Protein AF-A0A7J5E8A6-F1 (afdb_monomer_lite)

Structure (mmCIF, N/CA/C/O backbone):
data_AF-A0A7J5E8A6-F1
#
_entry.id   AF-A0A7J5E8A6-F1
#
loop_
_atom_site.group_PDB
_atom_site.id
_atom_site.type_symbol
_atom_site.label_atom_id
_atom_site.label_alt_id
_atom_site.label_comp_id
_atom_site.label_asym_id
_atom_site.label_entity_id
_atom_site.label_seq_id
_atom_site.pdbx_PDB_ins_code
_atom_site.Cartn_x
_atom_site.Cartn_y
_atom_site.Cartn_z
_atom_site.occupancy
_atom_site.B_iso_or_equiv
_atom_site.auth_seq_id
_atom_site.auth_comp_id
_atom_site.auth_asym_id
_atom_site.auth_atom_id
_atom_site.pdbx_PDB_model_num
ATOM 1 N N . MET A 1 1 ? 44.593 80.200 -13.436 1.00 56.91 1 MET A N 1
ATOM 2 C CA . MET A 1 1 ? 44.532 78.792 -12.971 1.00 56.91 1 MET A CA 1
ATOM 3 C C . MET A 1 1 ? 43.146 78.328 -12.482 1.00 56.91 1 MET A C 1
ATOM 5 O O . MET A 1 1 ? 43.076 77.307 -11.824 1.00 56.91 1 MET A O 1
ATOM 9 N N . LYS A 1 2 ? 42.028 79.008 -12.811 1.00 54.03 2 LYS A N 1
ATOM 10 C CA . LYS A 1 2 ? 40.663 78.547 -12.444 1.00 54.03 2 LYS A CA 1
ATOM 11 C C . LYS A 1 2 ? 39.746 78.207 -13.635 1.00 54.03 2 LYS A C 1
ATOM 13 O O . LYS A 1 2 ? 38.680 77.652 -13.421 1.00 54.03 2 LYS A O 1
ATOM 18 N N . LYS A 1 3 ? 40.158 78.475 -14.885 1.00 53.06 3 LYS A N 1
ATOM 19 C CA . LYS A 1 3 ? 39.406 78.086 -16.101 1.00 53.06 3 LYS A CA 1
ATOM 20 C C . LYS A 1 3 ? 39.910 76.801 -16.779 1.00 53.06 3 LYS A C 1
ATOM 22 O O . LYS A 1 3 ? 39.181 76.225 -17.571 1.00 53.06 3 LYS A O 1
ATOM 27 N N . LEU A 1 4 ? 41.107 76.317 -16.430 1.00 49.47 4 LEU A N 1
ATOM 28 C CA . LEU A 1 4 ? 41.658 75.062 -16.968 1.00 49.47 4 LEU A CA 1
ATOM 29 C C . LEU A 1 4 ? 41.192 73.820 -16.180 1.00 49.47 4 LEU A C 1
ATOM 31 O O . LEU A 1 4 ? 41.121 72.730 -16.732 1.00 49.47 4 LEU A O 1
ATOM 35 N N . SER A 1 5 ? 40.800 73.991 -14.912 1.00 52.91 5 SER A N 1
ATOM 36 C CA . SER A 1 5 ? 40.334 72.894 -14.048 1.00 52.91 5 SER A CA 1
ATOM 37 C C . SER A 1 5 ? 38.873 72.492 -14.285 1.00 52.91 5 SER A C 1
ATOM 39 O O . SER A 1 5 ? 38.489 71.387 -13.925 1.00 52.91 5 SER A O 1
ATOM 41 N N . VAL A 1 6 ? 38.059 73.348 -14.916 1.00 54.09 6 VAL A N 1
ATOM 42 C CA . VAL A 1 6 ? 36.647 73.038 -15.223 1.00 54.09 6 VAL A CA 1
ATOM 43 C C . VAL A 1 6 ? 36.521 72.229 -16.521 1.00 54.09 6 VAL A C 1
ATOM 45 O O . VAL A 1 6 ? 35.652 71.371 -16.630 1.00 54.09 6 VAL A O 1
ATOM 48 N N . LEU A 1 7 ? 37.437 72.424 -17.478 1.00 50.12 7 LEU A N 1
ATOM 49 C CA . LEU A 1 7 ? 37.434 71.683 -18.744 1.00 50.12 7 LEU A CA 1
ATOM 50 C C . LEU A 1 7 ? 37.899 70.225 -18.571 1.00 50.12 7 LEU A C 1
ATOM 52 O O . LEU A 1 7 ? 37.415 69.337 -19.266 1.00 50.12 7 LEU A O 1
ATOM 56 N N . PHE A 1 8 ? 38.775 69.957 -17.597 1.00 51.84 8 PHE A N 1
ATOM 57 C CA . PHE A 1 8 ? 39.240 68.597 -17.297 1.00 51.84 8 PHE A CA 1
ATOM 58 C C . PHE A 1 8 ? 38.171 67.746 -16.584 1.00 51.84 8 PHE A C 1
ATOM 60 O O . PHE A 1 8 ? 38.099 66.541 -16.799 1.00 51.84 8 PHE A O 1
ATOM 67 N N . LEU A 1 9 ? 37.289 68.373 -15.796 1.00 51.00 9 LEU A N 1
ATOM 68 C CA . LEU A 1 9 ? 36.189 67.694 -15.098 1.00 51.00 9 LEU A CA 1
ATOM 69 C C . LEU A 1 9 ? 34.991 67.371 -16.008 1.00 51.00 9 LEU A C 1
ATOM 71 O O . LEU A 1 9 ? 34.299 66.389 -15.756 1.00 51.00 9 LEU A O 1
ATOM 75 N N . LEU A 1 10 ? 34.775 68.124 -17.095 1.00 51.12 10 LEU A N 1
ATOM 76 C CA . LEU A 1 10 ? 33.739 67.798 -18.088 1.00 51.12 10 LEU A CA 1
ATOM 77 C C . LEU A 1 10 ? 34.152 66.678 -19.056 1.00 51.12 10 LEU A C 1
ATOM 79 O O . LEU A 1 10 ? 33.300 65.908 -19.489 1.00 51.12 10 LEU A O 1
ATOM 83 N N . ILE A 1 11 ? 35.446 66.537 -19.361 1.00 52.72 11 ILE A N 1
ATOM 84 C CA . ILE A 1 11 ? 35.942 65.448 -20.223 1.00 52.72 11 ILE A CA 1
ATOM 85 C C . ILE A 1 11 ? 35.956 64.107 -19.468 1.00 52.72 11 ILE A C 1
ATOM 87 O O . ILE A 1 11 ? 35.694 63.067 -20.067 1.00 52.72 11 ILE A O 1
ATOM 91 N N . LEU A 1 12 ? 36.153 64.127 -18.145 1.00 48.22 12 LEU A N 1
ATOM 92 C CA . LEU A 1 12 ? 36.045 62.938 -17.287 1.00 48.22 12 LEU A CA 1
ATOM 93 C C . LEU A 1 12 ? 34.599 62.456 -17.063 1.00 48.22 12 LEU A C 1
ATOM 95 O O . LEU A 1 12 ? 34.406 61.300 -16.700 1.00 48.22 12 LEU A O 1
ATOM 99 N N . PHE A 1 13 ? 33.592 63.299 -17.314 1.00 45.84 13 PHE A N 1
ATOM 100 C CA . PHE A 1 13 ? 32.176 62.911 -17.244 1.00 45.84 13 PHE A CA 1
ATOM 101 C C . PHE A 1 13 ? 31.586 62.451 -18.588 1.00 45.84 13 PHE A C 1
ATOM 103 O O . PHE A 1 13 ? 30.507 61.863 -18.598 1.00 45.84 13 PHE A O 1
ATOM 110 N N . LEU A 1 14 ? 32.276 62.675 -19.716 1.00 45.81 14 LEU A N 1
ATOM 111 C CA . LEU A 1 14 ? 31.840 62.192 -21.037 1.00 45.81 14 LEU A CA 1
ATOM 112 C C . LEU A 1 14 ? 32.474 60.857 -21.463 1.00 45.81 14 LEU A C 1
ATOM 114 O O . LEU A 1 14 ? 31.999 60.249 -22.420 1.00 45.81 14 LEU A O 1
ATOM 118 N N . SER A 1 15 ? 33.502 60.366 -20.766 1.00 45.09 15 SER A N 1
ATOM 119 C CA . SER A 1 15 ? 34.154 59.085 -21.080 1.00 45.09 15 SER A CA 1
ATOM 120 C C . SER A 1 15 ? 33.576 57.873 -20.335 1.00 45.09 15 SER A C 1
ATOM 122 O O . SER A 1 15 ? 33.997 56.750 -20.597 1.00 45.09 15 SER A O 1
ATOM 124 N N . SER A 1 16 ? 32.581 58.051 -19.458 1.00 44.38 16 SER A N 1
ATOM 125 C CA . SER A 1 16 ? 31.968 56.956 -18.686 1.00 44.38 16 SER A CA 1
ATOM 126 C C . SER A 1 16 ? 30.787 56.252 -19.373 1.00 44.38 16 SER A C 1
ATOM 128 O O . SER A 1 16 ? 30.218 55.331 -18.796 1.00 44.38 16 SER A O 1
ATOM 130 N N . ASN A 1 17 ? 30.430 56.621 -20.611 1.00 49.91 17 ASN A N 1
ATOM 131 C CA . ASN A 1 17 ? 29.296 56.023 -21.338 1.00 49.91 17 ASN A CA 1
ATOM 132 C C . ASN A 1 17 ? 29.684 55.027 -22.445 1.00 49.91 17 ASN A C 1
ATOM 134 O O . ASN A 1 17 ? 28.854 54.678 -23.282 1.00 49.91 17 ASN A O 1
ATOM 138 N N . LEU A 1 18 ? 30.923 54.535 -22.464 1.00 48.56 18 LEU A N 1
ATOM 139 C CA . LEU A 1 18 ? 31.360 53.534 -23.437 1.00 48.56 18 LEU A CA 1
ATOM 140 C C . LEU A 1 18 ? 31.722 52.224 -22.730 1.00 48.56 18 LEU A C 1
ATOM 142 O O . LEU A 1 18 ? 32.735 52.119 -22.050 1.00 48.56 18 LEU A O 1
ATOM 146 N N . PHE A 1 19 ? 30.865 51.228 -22.977 1.00 52.06 19 PHE A N 1
ATOM 147 C CA . PHE A 1 19 ? 31.011 49.798 -22.686 1.00 52.06 19 PHE A CA 1
ATOM 148 C C . PHE A 1 19 ? 30.666 49.312 -21.271 1.00 52.06 19 PHE A C 1
ATOM 150 O O . PHE A 1 19 ? 31.415 48.564 -20.657 1.00 52.06 19 PHE A O 1
ATOM 157 N N . LEU A 1 20 ? 29.423 49.547 -20.847 1.00 42.16 20 LEU A N 1
ATOM 158 C CA . LEU A 1 20 ? 28.643 48.446 -20.273 1.00 42.16 20 LEU A CA 1
ATOM 159 C C . LEU A 1 20 ? 27.905 47.751 -21.424 1.00 42.16 20 LEU A C 1
ATOM 161 O O . LEU A 1 20 ? 26.702 47.914 -21.610 1.00 42.16 20 LEU A O 1
ATOM 165 N N . LYS A 1 21 ? 28.632 46.954 -22.219 1.00 45.38 21 LYS A N 1
ATOM 166 C CA . LYS A 1 21 ? 27.989 45.742 -22.725 1.00 45.38 21 LYS A CA 1
ATOM 167 C C . LYS A 1 21 ? 27.771 44.918 -21.467 1.00 45.38 21 LYS A C 1
ATOM 169 O O . LYS A 1 21 ? 28.729 44.373 -20.928 1.00 45.38 21 LYS A O 1
ATOM 174 N N . ALA A 1 22 ? 26.540 44.903 -20.963 1.00 41.78 22 ALA A N 1
ATOM 175 C CA . ALA A 1 22 ? 26.106 43.753 -20.198 1.00 41.78 22 ALA A CA 1
ATOM 176 C C . ALA A 1 22 ? 26.445 42.558 -21.091 1.00 41.78 22 ALA A C 1
ATOM 178 O O . ALA A 1 22 ? 25.898 42.426 -22.188 1.00 41.78 22 ALA A O 1
ATOM 179 N N . ASP A 1 23 ? 27.458 41.790 -20.697 1.00 45.03 23 ASP A N 1
ATOM 180 C CA . ASP A 1 23 ? 27.669 40.465 -21.245 1.00 45.03 23 ASP A CA 1
ATOM 181 C C . ASP A 1 23 ? 26.371 39.736 -20.882 1.00 45.03 23 ASP A C 1
ATOM 183 O O . ASP A 1 23 ? 26.219 39.203 -19.787 1.00 45.03 23 ASP A O 1
ATOM 187 N N . ASP A 1 24 ? 25.408 39.733 -21.805 1.00 46.50 24 ASP A N 1
ATOM 188 C CA . ASP A 1 24 ? 24.282 38.803 -21.852 1.00 46.50 24 ASP A CA 1
ATOM 189 C C . ASP A 1 24 ? 24.833 37.391 -22.143 1.00 46.50 24 ASP A C 1
ATOM 191 O O . ASP A 1 24 ? 24.299 36.613 -22.933 1.00 46.50 24 ASP A O 1
ATOM 195 N N . LYS A 1 25 ? 25.914 37.009 -21.455 1.00 47.41 25 LYS A N 1
ATOM 196 C CA . LYS A 1 25 ? 26.212 35.628 -21.129 1.00 47.41 25 LYS A CA 1
ATOM 197 C C . LYS A 1 25 ? 25.208 35.217 -20.061 1.00 47.41 25 LYS A C 1
ATOM 199 O O . LYS A 1 25 ? 25.539 34.928 -18.917 1.00 47.41 25 LYS A O 1
ATOM 204 N N . LYS A 1 26 ? 23.943 35.124 -20.478 1.00 54.69 26 LYS A N 1
ATOM 205 C CA . LYS A 1 26 ? 23.153 33.977 -20.064 1.00 54.69 26 LYS A CA 1
ATOM 206 C C . LYS A 1 26 ? 23.969 32.788 -20.535 1.00 54.69 26 LYS A C 1
ATOM 208 O O . LYS A 1 26 ? 23.897 32.431 -21.711 1.00 54.69 26 LYS A O 1
ATOM 213 N N . ASP A 1 27 ? 24.785 32.230 -19.644 1.00 55.69 27 ASP A N 1
ATOM 214 C CA . ASP A 1 27 ? 25.201 30.845 -19.769 1.00 55.69 27 ASP A CA 1
ATOM 215 C C . ASP A 1 27 ? 23.919 30.090 -20.102 1.00 55.69 27 ASP A C 1
ATOM 217 O O . ASP A 1 27 ? 22.998 29.997 -19.282 1.00 55.69 27 ASP A O 1
ATOM 221 N N . LYS A 1 28 ? 23.783 29.677 -21.366 1.00 61.09 28 LYS A N 1
ATOM 222 C CA . LYS A 1 28 ? 22.730 28.759 -21.769 1.00 61.09 28 LYS A CA 1
ATOM 223 C C . LYS A 1 28 ? 23.042 27.517 -20.958 1.00 61.09 28 LYS A C 1
ATOM 225 O O . LYS A 1 28 ? 23.888 26.738 -21.382 1.00 61.09 28 LYS A O 1
ATOM 230 N N . LYS A 1 29 ? 22.435 27.387 -19.770 1.00 65.81 29 LYS A N 1
ATOM 231 C CA . LYS A 1 29 ? 22.465 26.150 -18.994 1.00 65.81 29 LYS A CA 1
ATOM 232 C C . LYS A 1 29 ? 22.184 25.058 -20.006 1.00 65.81 29 LYS A C 1
ATOM 234 O O . LYS A 1 29 ? 21.135 25.105 -20.652 1.00 65.81 29 LYS A O 1
ATOM 239 N N . GLU A 1 30 ? 23.158 24.181 -20.228 1.00 70.19 30 GLU A N 1
ATOM 240 C CA . GLU A 1 30 ? 22.974 23.045 -21.113 1.00 70.19 30 GLU A CA 1
ATOM 241 C C . GLU A 1 30 ? 21.747 22.302 -20.599 1.00 70.19 30 GLU A C 1
ATOM 243 O O . GLU A 1 30 ? 21.748 21.733 -19.510 1.00 70.19 30 GLU A O 1
ATOM 248 N N . ILE A 1 31 ? 20.643 22.418 -21.336 1.00 81.00 31 ILE A N 1
ATOM 249 C CA . ILE A 1 31 ? 19.416 21.718 -20.994 1.00 81.00 31 ILE A CA 1
ATOM 250 C C . ILE A 1 31 ? 19.748 20.244 -21.186 1.00 81.00 31 ILE A C 1
ATOM 252 O O . ILE A 1 31 ? 20.066 19.832 -22.305 1.00 81.00 31 ILE A O 1
ATOM 256 N N . HIS A 1 32 ? 19.710 19.470 -20.101 1.00 87.06 32 HIS A N 1
ATOM 257 C CA . HIS A 1 32 ? 19.910 18.029 -20.164 1.00 87.06 32 HIS A CA 1
ATOM 258 C C . HIS A 1 32 ? 18.950 17.437 -21.200 1.00 87.06 32 HIS A C 1
ATOM 260 O O . HIS A 1 32 ? 17.731 17.583 -21.099 1.00 87.06 32 HIS A O 1
ATOM 266 N N . LYS A 1 33 ? 19.510 16.805 -22.234 1.00 90.75 33 LYS A N 1
ATOM 267 C CA . LYS A 1 33 ? 18.737 16.101 -23.256 1.00 90.75 33 LYS A CA 1
ATOM 268 C C . LYS A 1 33 ? 18.639 14.640 -22.854 1.00 90.75 33 LYS A C 1
ATOM 270 O O . LYS A 1 33 ? 19.638 13.927 -22.878 1.00 90.75 33 LYS A O 1
ATOM 275 N N . PHE A 1 34 ? 17.436 14.208 -22.504 1.00 94.19 34 PHE A N 1
ATOM 276 C CA . PHE A 1 34 ? 17.160 12.815 -22.178 1.00 94.19 34 PHE A CA 1
ATOM 277 C C . PHE A 1 34 ? 16.753 12.045 -23.435 1.00 94.19 34 PHE A C 1
ATOM 279 O O . PHE A 1 34 ? 15.991 12.544 -24.264 1.00 94.19 34 PHE A O 1
ATOM 286 N N . LYS A 1 35 ? 17.264 10.820 -23.566 1.00 94.94 35 LYS A N 1
ATOM 287 C CA . LYS A 1 35 ? 16.821 9.844 -24.562 1.00 94.94 35 LYS A CA 1
ATOM 288 C C . LYS A 1 35 ? 16.169 8.688 -23.817 1.00 94.94 35 LYS A C 1
ATOM 290 O O . LYS A 1 35 ? 16.816 8.061 -22.985 1.00 94.94 35 LYS A O 1
ATOM 295 N N . MET A 1 36 ? 14.911 8.408 -24.135 1.00 94.56 36 MET A N 1
ATOM 296 C CA . MET A 1 36 ? 14.204 7.248 -23.603 1.00 94.56 36 MET A CA 1
ATOM 297 C C . MET A 1 36 ? 14.821 5.971 -24.185 1.00 94.56 36 MET A C 1
ATOM 299 O O . MET A 1 36 ? 14.923 5.838 -25.407 1.00 94.56 36 MET A O 1
ATOM 303 N N . LEU A 1 37 ? 15.297 5.082 -23.311 1.00 95.75 37 LEU A N 1
ATOM 304 C CA . LEU A 1 37 ? 15.870 3.787 -23.699 1.00 95.75 37 LEU A CA 1
ATOM 305 C C . LEU A 1 37 ? 14.813 2.682 -23.674 1.00 95.75 37 LEU A C 1
ATOM 307 O O . LEU A 1 37 ? 14.727 1.906 -24.619 1.00 95.75 37 LEU A O 1
ATOM 311 N N . TYR A 1 38 ? 13.981 2.679 -22.634 1.00 95.50 38 TYR A N 1
ATOM 312 C CA . TYR A 1 38 ? 12.859 1.767 -22.452 1.00 95.50 38 TYR A CA 1
ATOM 313 C C . TYR A 1 38 ? 11.608 2.582 -22.123 1.00 95.50 38 TYR A C 1
ATOM 315 O O . TYR A 1 38 ? 11.704 3.611 -21.451 1.00 95.50 38 TYR A O 1
ATOM 323 N N . ASN A 1 39 ? 10.457 2.139 -22.624 1.00 94.62 39 ASN A N 1
ATOM 324 C CA . ASN A 1 39 ? 9.155 2.729 -22.335 1.00 94.62 39 ASN A CA 1
ATOM 325 C C . ASN A 1 39 ? 8.186 1.598 -21.999 1.00 94.62 39 ASN A C 1
ATOM 327 O O . ASN A 1 39 ? 7.807 0.842 -22.894 1.00 94.62 39 ASN A O 1
ATOM 331 N N . ILE A 1 40 ? 7.840 1.470 -20.724 1.00 95.75 40 ILE A N 1
ATOM 332 C CA . ILE A 1 40 ? 6.891 0.467 -20.242 1.00 95.75 40 ILE A CA 1
ATOM 333 C C . ILE A 1 40 ? 5.514 1.114 -20.171 1.00 95.75 40 ILE A C 1
ATOM 335 O O . ILE A 1 40 ? 5.398 2.278 -19.778 1.00 95.75 40 ILE A O 1
ATOM 339 N N . GLU A 1 41 ? 4.482 0.388 -20.594 1.00 96.00 41 GLU A N 1
ATOM 340 C CA . GLU A 1 41 ? 3.112 0.888 -20.540 1.00 96.00 41 GLU A CA 1
ATOM 341 C C . GLU A 1 41 ? 2.704 1.151 -19.086 1.00 96.00 41 GLU A C 1
ATOM 343 O O . GLU A 1 41 ? 2.951 0.333 -18.205 1.00 96.00 41 GLU A O 1
ATOM 348 N N . ASN A 1 42 ? 2.133 2.328 -18.842 1.00 95.25 42 ASN A N 1
ATOM 349 C CA . ASN A 1 42 ? 1.773 2.819 -17.518 1.00 95.25 42 ASN A CA 1
ATOM 350 C C . ASN A 1 42 ? 0.495 3.663 -17.601 1.00 95.25 42 ASN A C 1
ATOM 352 O O . ASN A 1 42 ? 0.044 4.046 -18.684 1.00 95.25 42 ASN A O 1
ATOM 356 N N . THR A 1 43 ? -0.095 3.936 -16.445 1.00 97.00 43 THR A N 1
ATOM 357 C CA . THR A 1 43 ? -1.280 4.783 -16.289 1.00 97.00 43 THR A CA 1
ATOM 358 C C . THR A 1 43 ? -0.904 6.258 -16.112 1.00 97.00 43 THR A C 1
ATOM 360 O O . THR A 1 43 ? 0.260 6.656 -16.150 1.00 97.00 43 THR A O 1
ATOM 363 N N . SER A 1 44 ? -1.912 7.116 -15.945 1.00 97.62 44 SER A N 1
ATOM 364 C CA . SER A 1 44 ? -1.711 8.542 -15.689 1.00 97.62 44 SER A CA 1
ATOM 365 C C . SER A 1 44 ? -0.939 8.805 -14.391 1.00 97.62 44 SER A C 1
ATOM 367 O O . SER A 1 44 ? -1.064 8.088 -13.399 1.00 97.62 44 SER A O 1
ATOM 369 N N . VAL A 1 45 ? -0.185 9.908 -14.376 1.00 97.75 45 VAL A N 1
ATOM 370 C CA . VAL A 1 45 ? 0.491 10.397 -13.169 1.00 97.75 45 VAL A CA 1
ATOM 371 C C . VAL A 1 45 ? -0.543 10.790 -12.112 1.00 97.75 45 VAL A C 1
ATOM 373 O O . VAL A 1 45 ? -1.435 11.599 -12.377 1.00 97.75 45 VAL A O 1
ATOM 376 N N . LYS A 1 46 ? -0.374 10.255 -10.901 1.00 97.81 46 LYS A N 1
ATOM 377 C CA . LYS A 1 46 ? -1.220 10.517 -9.729 1.00 97.81 46 LYS A CA 1
ATOM 378 C C . LYS A 1 46 ? -0.597 11.552 -8.785 1.00 97.81 46 LYS A C 1
ATOM 380 O O . LYS A 1 46 ? 0.559 11.944 -8.943 1.00 97.81 46 LYS A O 1
ATOM 385 N N . ASN A 1 47 ? -1.368 12.019 -7.799 1.00 97.38 47 ASN A N 1
ATOM 386 C CA . ASN A 1 47 ? -0.926 13.036 -6.841 1.00 97.38 47 ASN A CA 1
ATOM 387 C C . ASN A 1 47 ? -1.371 12.711 -5.407 1.00 97.38 47 ASN A C 1
ATOM 389 O O . ASN A 1 47 ? -2.504 12.994 -5.025 1.00 97.38 47 ASN A O 1
ATOM 393 N N . GLN A 1 48 ? -0.437 12.225 -4.587 1.00 97.38 48 GLN A N 1
ATOM 394 C CA . GLN A 1 48 ? -0.671 11.925 -3.167 1.00 97.38 48 GLN A CA 1
ATOM 395 C C . GLN A 1 48 ? -0.982 13.155 -2.297 1.00 97.38 48 GLN A C 1
ATOM 397 O O . GLN A 1 48 ? -1.394 13.010 -1.146 1.00 97.38 48 GLN A O 1
ATOM 402 N N . SER A 1 49 ? -0.758 14.364 -2.820 1.00 97.88 49 SER A N 1
ATOM 403 C CA . SER A 1 49 ? -0.965 15.639 -2.137 1.00 97.88 49 SER A CA 1
ATOM 404 C C . SER A 1 49 ? -0.327 15.680 -0.735 1.00 97.88 49 SER A C 1
ATOM 406 O O . SER A 1 49 ? 0.805 15.228 -0.565 1.00 97.88 49 SER A O 1
ATOM 408 N N . ASN A 1 50 ? -0.997 16.253 0.269 1.00 97.19 50 ASN A N 1
ATOM 409 C CA . ASN A 1 50 ? -0.474 16.386 1.628 1.00 97.19 50 ASN A CA 1
ATOM 410 C C . ASN A 1 50 ? -0.708 15.110 2.457 1.00 97.19 50 ASN A C 1
ATOM 412 O O . ASN A 1 50 ? -1.398 15.116 3.481 1.00 97.19 50 ASN A O 1
ATOM 416 N N . SER A 1 51 ? -0.145 13.994 1.996 1.00 97.56 51 SER A N 1
ATOM 417 C CA . SER A 1 51 ? -0.182 12.712 2.701 1.00 97.56 51 SER A CA 1
ATOM 418 C C . SER A 1 51 ? 1.151 11.965 2.583 1.00 97.56 51 SER A C 1
ATOM 420 O O . SER A 1 51 ? 1.852 12.066 1.576 1.00 97.56 51 SER A O 1
ATOM 422 N N . GLY A 1 52 ? 1.517 11.197 3.613 1.00 97.81 52 GLY A N 1
ATOM 423 C CA . GLY A 1 52 ? 2.739 10.380 3.638 1.00 97.81 52 GLY A CA 1
ATOM 424 C C . GLY A 1 52 ? 2.580 9.012 2.967 1.00 97.81 52 GLY A C 1
ATOM 425 O O . GLY A 1 52 ? 3.039 8.015 3.510 1.00 97.81 52 GLY A O 1
ATOM 426 N N . THR A 1 53 ? 1.886 8.945 1.829 1.00 98.50 53 THR A N 1
ATOM 427 C CA . THR A 1 53 ? 1.391 7.687 1.233 1.00 98.50 53 THR A CA 1
ATOM 428 C C . THR A 1 53 ? 2.098 7.294 -0.068 1.00 98.50 53 THR A C 1
ATOM 430 O O . THR A 1 53 ? 1.590 6.463 -0.815 1.00 98.50 53 THR A O 1
ATOM 433 N N . CYS A 1 54 ? 3.289 7.845 -0.337 1.00 98.31 54 CYS A N 1
ATOM 434 C CA . CYS A 1 54 ? 4.049 7.587 -1.569 1.00 98.31 54 CYS A CA 1
ATOM 435 C C . CYS A 1 54 ? 4.235 6.095 -1.867 1.00 98.31 54 CYS A C 1
ATOM 437 O O . CYS A 1 54 ? 4.119 5.703 -3.018 1.00 98.31 54 CYS A O 1
ATOM 439 N N . TRP A 1 55 ? 4.458 5.276 -0.836 1.00 98.56 55 TRP A N 1
ATOM 440 C CA . TRP A 1 55 ? 4.571 3.819 -0.936 1.00 98.56 55 TRP A CA 1
ATOM 441 C C . TRP A 1 55 ? 3.334 3.168 -1.564 1.00 98.56 55 TRP A C 1
ATOM 443 O O . TRP A 1 55 ? 3.470 2.240 -2.355 1.00 98.56 55 TRP A O 1
ATOM 453 N N . SER A 1 56 ? 2.140 3.678 -1.247 1.00 98.75 56 SER A N 1
ATOM 454 C CA . SER A 1 56 ? 0.888 3.193 -1.819 1.00 98.75 56 SER A CA 1
ATOM 455 C C . SER A 1 56 ? 0.764 3.653 -3.267 1.00 98.75 56 SER A C 1
ATOM 457 O O . SER A 1 56 ? 0.530 2.832 -4.142 1.00 98.75 56 SER A O 1
ATOM 459 N N . PHE A 1 57 ? 1.027 4.931 -3.554 1.00 98.75 57 PHE A N 1
ATOM 460 C CA . PHE A 1 57 ? 0.974 5.475 -4.917 1.00 98.75 57 PHE A CA 1
ATOM 461 C C . PHE A 1 57 ? 1.980 4.822 -5.872 1.00 98.75 57 PHE A C 1
ATOM 463 O O . PHE A 1 57 ? 1.616 4.445 -6.984 1.00 98.75 57 PHE A O 1
ATOM 470 N N . SER A 1 58 ? 3.235 4.633 -5.458 1.00 98.56 58 SER A N 1
ATOM 471 C CA . SER A 1 58 ? 4.253 4.024 -6.317 1.00 98.56 58 SER A CA 1
ATOM 472 C C . SER A 1 58 ? 3.986 2.540 -6.558 1.00 98.56 58 SER A C 1
ATOM 474 O O . SER A 1 58 ? 4.052 2.091 -7.699 1.00 98.56 58 SER A O 1
ATOM 476 N N . ALA A 1 59 ? 3.643 1.778 -5.514 1.00 98.69 59 ALA A N 1
ATOM 477 C CA . ALA A 1 59 ? 3.343 0.356 -5.661 1.00 98.69 59 ALA A CA 1
ATOM 478 C C . ALA A 1 59 ? 2.007 0.109 -6.382 1.00 98.69 59 ALA A C 1
ATOM 480 O O . ALA A 1 59 ? 1.879 -0.884 -7.093 1.00 98.69 59 ALA A O 1
ATOM 481 N N . THR A 1 60 ? 1.040 1.023 -6.269 1.00 98.81 60 THR A N 1
ATOM 482 C CA . THR A 1 60 ? -0.205 0.968 -7.051 1.00 98.81 60 THR A CA 1
ATOM 483 C C . THR A 1 60 ? 0.057 1.261 -8.524 1.00 98.81 60 THR A C 1
ATOM 485 O O . THR A 1 60 ? -0.430 0.530 -9.373 1.00 98.81 60 THR A O 1
ATOM 488 N N . SER A 1 61 ? 0.904 2.240 -8.853 1.00 98.69 61 SER A N 1
ATOM 489 C CA . SER A 1 61 ? 1.308 2.489 -10.246 1.00 98.69 61 SER A CA 1
ATOM 490 C C . SER A 1 61 ? 2.036 1.286 -10.873 1.00 98.69 61 SER A C 1
ATOM 492 O O . SER A 1 61 ? 1.783 0.935 -12.030 1.00 98.69 61 SER A O 1
ATOM 494 N N . PHE A 1 62 ? 2.887 0.605 -10.096 1.00 98.56 62 PHE A N 1
ATOM 495 C CA . PHE A 1 62 ? 3.485 -0.675 -10.488 1.00 98.56 62 PHE A CA 1
ATOM 496 C C . PHE A 1 62 ? 2.413 -1.755 -10.711 1.00 98.56 62 PHE A C 1
ATOM 498 O O . PHE A 1 62 ? 2.376 -2.383 -11.766 1.00 98.56 62 PHE A O 1
ATOM 505 N N . LEU A 1 63 ? 1.496 -1.927 -9.752 1.00 98.62 63 LEU A N 1
ATOM 506 C CA . LEU A 1 63 ? 0.376 -2.867 -9.844 1.00 98.62 63 LEU A CA 1
ATOM 507 C C . LEU A 1 63 ? -0.461 -2.621 -11.105 1.00 98.62 63 LEU A C 1
ATOM 509 O O . LEU A 1 63 ? -0.742 -3.565 -11.831 1.00 98.62 63 LEU A O 1
ATOM 513 N N . GLU A 1 64 ? -0.826 -1.375 -11.399 1.00 98.75 64 GLU A N 1
ATOM 514 C CA . GLU A 1 64 ? -1.585 -0.997 -12.596 1.00 98.75 64 GLU A CA 1
ATOM 515 C C . GLU A 1 64 ? -0.843 -1.351 -13.892 1.00 98.75 64 GLU A C 1
ATOM 517 O O . GLU A 1 64 ? -1.452 -1.875 -14.827 1.00 98.75 64 GLU A O 1
ATOM 522 N N . SER A 1 65 ? 0.473 -1.129 -13.937 1.00 98.44 65 SER A N 1
ATOM 523 C CA . SER A 1 65 ? 1.319 -1.528 -15.072 1.00 98.44 65 SER A CA 1
ATOM 524 C C . SER A 1 65 ? 1.341 -3.055 -15.235 1.00 98.44 65 SER A C 1
ATOM 526 O O . SER A 1 65 ? 1.228 -3.573 -16.348 1.00 98.44 65 SER A O 1
ATOM 528 N N . GLU A 1 66 ? 1.366 -3.798 -14.127 1.00 98.44 66 GLU A N 1
ATOM 529 C CA . GLU A 1 66 ? 1.235 -5.256 -14.135 1.00 98.44 66 GLU A CA 1
ATOM 530 C C . GLU A 1 66 ? -0.153 -5.726 -14.592 1.00 98.44 66 GLU A C 1
ATOM 532 O O . GLU A 1 66 ? -0.245 -6.705 -15.331 1.00 98.44 66 GLU A O 1
ATOM 537 N N . LEU A 1 67 ? -1.239 -5.025 -14.243 1.00 98.44 67 LEU A N 1
ATOM 538 C CA . LEU A 1 67 ? -2.582 -5.347 -14.749 1.00 98.44 67 LEU A CA 1
ATOM 539 C C . LEU A 1 67 ? -2.654 -5.218 -16.276 1.00 98.44 67 LEU A C 1
ATOM 541 O O . LEU A 1 67 ? -3.281 -6.045 -16.947 1.00 98.44 67 LEU A O 1
ATOM 545 N N . ILE A 1 68 ? -1.985 -4.208 -16.835 1.00 98.44 68 ILE A N 1
ATOM 546 C CA . ILE A 1 68 ? -1.847 -4.045 -18.283 1.00 98.44 68 ILE A CA 1
ATOM 547 C C . ILE A 1 68 ? -1.037 -5.210 -18.864 1.00 98.44 68 ILE A C 1
ATOM 549 O O . ILE A 1 68 ? -1.515 -5.879 -19.783 1.00 98.44 68 ILE A O 1
ATOM 553 N N . ARG A 1 69 ? 0.139 -5.518 -18.295 1.00 97.94 69 ARG A N 1
ATOM 554 C CA . ARG A 1 69 ? 1.014 -6.620 -18.743 1.00 97.94 69 ARG A CA 1
ATOM 555 C C . ARG A 1 69 ? 0.312 -7.982 -18.719 1.00 97.94 69 ARG A C 1
ATOM 557 O O . ARG A 1 69 ? 0.526 -8.805 -19.608 1.00 97.94 69 ARG A O 1
ATOM 564 N N . LEU A 1 70 ? -0.535 -8.221 -17.718 1.00 97.69 70 LEU A N 1
ATOM 565 C CA . LEU A 1 70 ? -1.326 -9.445 -17.554 1.00 97.69 70 LEU A CA 1
ATOM 566 C C . LEU A 1 70 ? -2.563 -9.502 -18.469 1.00 97.69 70 LEU A C 1
ATOM 568 O O . LEU A 1 70 ? -3.274 -10.506 -18.480 1.00 97.69 70 LEU A O 1
ATOM 572 N N . GLY A 1 71 ? -2.826 -8.455 -19.256 1.00 97.62 71 GLY A N 1
ATOM 573 C CA . GLY A 1 71 ? -3.944 -8.399 -20.196 1.00 97.62 71 GLY A CA 1
ATOM 574 C C . GLY A 1 71 ? -5.295 -8.093 -19.549 1.00 97.62 71 GLY A C 1
ATOM 575 O O . GLY A 1 71 ? -6.326 -8.237 -20.207 1.00 97.62 71 GLY A O 1
ATOM 576 N N . PHE A 1 72 ? -5.314 -7.659 -18.284 1.00 97.62 72 PHE A N 1
ATOM 577 C CA . PHE A 1 72 ? -6.538 -7.190 -17.632 1.00 97.62 72 PHE A CA 1
ATOM 578 C C . PHE A 1 72 ? -6.950 -5.803 -18.140 1.00 97.62 72 PHE A C 1
ATOM 580 O O . PHE A 1 72 ? -8.138 -5.495 -18.192 1.00 97.62 72 PHE A O 1
ATOM 587 N N . GLY A 1 73 ? -5.978 -5.004 -18.589 1.00 97.38 73 GLY A N 1
ATOM 588 C CA . GLY A 1 73 ? -6.181 -3.684 -19.185 1.00 97.38 73 GLY A CA 1
ATOM 589 C C . GLY A 1 73 ? -5.927 -2.536 -18.209 1.00 97.38 73 GLY A C 1
ATOM 590 O O . GLY A 1 73 ? -5.614 -2.749 -17.038 1.00 97.38 73 GLY A O 1
ATOM 591 N N . SER A 1 74 ? -6.070 -1.304 -18.700 1.00 97.69 74 SER A N 1
ATOM 592 C CA . SER A 1 74 ? -5.813 -0.087 -17.922 1.00 97.69 74 SER A CA 1
ATOM 593 C C . SER A 1 74 ? -6.941 0.183 -16.924 1.00 97.69 74 SER A C 1
ATOM 595 O O . SER A 1 74 ? -8.097 0.341 -17.315 1.00 97.69 74 SER A O 1
ATOM 597 N N . HIS A 1 75 ? -6.590 0.222 -15.640 1.00 98.00 75 HIS A N 1
ATOM 598 C CA . HIS A 1 75 ? -7.500 0.460 -14.525 1.00 98.00 75 HIS A CA 1
ATOM 599 C C . HIS A 1 75 ? -6.868 1.468 -13.570 1.00 98.00 75 HIS A C 1
ATOM 601 O O . HIS A 1 75 ? -5.657 1.432 -13.374 1.00 98.00 75 HIS A O 1
ATOM 607 N N . ASP A 1 76 ? -7.694 2.335 -12.989 1.00 98.56 76 ASP A N 1
ATOM 608 C CA . ASP A 1 76 ? -7.294 3.246 -11.917 1.00 98.56 76 ASP A CA 1
ATOM 609 C C . ASP A 1 76 ? -7.644 2.600 -10.573 1.00 98.56 76 ASP A C 1
ATOM 611 O O . ASP A 1 76 ? -8.823 2.339 -10.303 1.00 98.56 76 ASP A O 1
ATOM 615 N N . ILE A 1 77 ? -6.637 2.248 -9.778 1.00 98.75 77 ILE A N 1
ATOM 616 C CA . ILE A 1 77 ? -6.776 1.473 -8.542 1.00 98.75 77 ILE A CA 1
ATOM 617 C C . ILE A 1 77 ? -6.628 2.397 -7.338 1.00 98.75 77 ILE A C 1
ATOM 619 O O . ILE A 1 77 ? -5.722 3.213 -7.274 1.00 98.75 77 ILE A O 1
ATOM 623 N N . SER A 1 78 ? -7.496 2.221 -6.344 1.00 98.81 78 SER A N 1
ATOM 624 C CA . SER A 1 78 ? -7.489 3.057 -5.147 1.00 98.81 78 SER A CA 1
ATOM 625 C C . SER A 1 78 ? -6.252 2.821 -4.279 1.00 98.81 78 SER A C 1
ATOM 627 O O . SER A 1 78 ? -6.169 1.829 -3.542 1.00 98.81 78 SER A O 1
ATOM 629 N N . GLU A 1 79 ? -5.344 3.793 -4.245 1.00 98.81 79 GLU A N 1
ATOM 630 C CA . GLU A 1 79 ? -4.232 3.810 -3.293 1.00 98.81 79 GLU A CA 1
ATOM 631 C C . GLU A 1 79 ? -4.734 3.858 -1.849 1.00 98.81 79 GLU A C 1
ATOM 633 O O . GLU A 1 79 ? -4.120 3.320 -0.917 1.00 98.81 79 GLU A O 1
ATOM 638 N N . MET A 1 80 ? -5.865 4.531 -1.642 1.00 98.75 80 MET A N 1
ATOM 639 C CA . MET A 1 80 ? -6.430 4.736 -0.319 1.00 98.75 80 MET A CA 1
ATOM 640 C C . MET A 1 80 ? -7.024 3.468 0.266 1.00 98.75 80 MET A C 1
ATOM 642 O O . MET A 1 80 ? -7.065 3.337 1.492 1.00 98.75 80 MET A O 1
ATOM 646 N N . PHE A 1 81 ? -7.448 2.512 -0.560 1.00 98.88 81 PHE A N 1
ATOM 647 C CA . PHE A 1 81 ? -7.867 1.205 -0.068 1.00 98.88 81 PHE A CA 1
ATOM 648 C C . PHE A 1 81 ? -6.706 0.501 0.642 1.00 98.88 81 PHE A C 1
ATOM 650 O O . PHE A 1 81 ? -6.877 0.009 1.761 1.00 98.88 81 PHE A O 1
ATOM 657 N N . PHE A 1 82 ? -5.506 0.534 0.055 1.00 98.88 82 PHE A N 1
ATOM 658 C CA . PHE A 1 82 ? -4.308 -0.035 0.674 1.00 98.88 82 PHE A CA 1
ATOM 659 C C . PHE A 1 82 ? -3.949 0.689 1.973 1.00 98.88 82 PHE A C 1
ATOM 661 O O . PHE A 1 82 ? -3.781 0.055 3.014 1.00 98.88 82 PHE A O 1
ATOM 668 N N . VAL A 1 83 ? -3.956 2.024 1.960 1.00 98.75 83 VAL A N 1
ATOM 669 C CA . VAL A 1 83 ? -3.723 2.848 3.158 1.00 98.75 83 VAL A CA 1
ATOM 670 C C . VAL A 1 83 ? -4.722 2.510 4.277 1.00 98.75 83 VAL A C 1
ATOM 672 O O . VAL A 1 83 ? -4.321 2.222 5.409 1.00 98.75 83 VAL A O 1
ATOM 675 N N . ARG A 1 84 ? -6.022 2.469 3.959 1.00 98.56 84 ARG A N 1
ATOM 676 C CA . ARG A 1 84 ? -7.118 2.176 4.899 1.00 98.56 84 ARG A CA 1
ATOM 677 C C . ARG A 1 84 ? -6.997 0.793 5.538 1.00 98.56 84 ARG A C 1
ATOM 679 O O . ARG A 1 84 ? -7.347 0.650 6.712 1.00 98.56 84 ARG A O 1
ATOM 686 N N . LYS A 1 85 ? -6.539 -0.216 4.787 1.00 98.56 85 LYS A N 1
ATOM 687 C CA . LYS A 1 85 ? -6.343 -1.591 5.283 1.00 98.56 85 LYS A CA 1
ATOM 688 C C . LYS A 1 85 ? -5.030 -1.766 6.055 1.00 98.56 85 LYS A C 1
ATOM 690 O O . LYS A 1 85 ? -4.958 -2.641 6.919 1.00 98.56 85 LYS A O 1
ATOM 695 N N . SER A 1 86 ? -4.025 -0.924 5.818 1.00 98.44 86 SER A N 1
ATOM 696 C CA . SER A 1 86 ? -2.746 -0.977 6.538 1.00 98.44 86 SER A CA 1
ATOM 697 C C . SER A 1 86 ? -2.795 -0.326 7.926 1.00 98.44 86 SER A C 1
ATOM 699 O O . SER A 1 86 ? -2.206 -0.864 8.864 1.00 98.44 86 SER A O 1
ATOM 701 N N . TYR A 1 87 ? -3.514 0.791 8.116 1.00 98.38 87 TYR A N 1
ATOM 702 C CA . TYR A 1 87 ? -3.536 1.502 9.411 1.00 98.38 87 TYR A CA 1
ATOM 703 C C . TYR A 1 87 ? -3.952 0.642 10.620 1.00 98.38 87 TYR A C 1
ATOM 705 O O . TYR A 1 87 ? -3.254 0.715 11.634 1.00 98.38 87 TYR A O 1
ATOM 713 N N . PRO A 1 88 ? -5.016 -0.188 10.570 1.00 97.75 88 PRO A N 1
ATOM 714 C CA . PRO A 1 88 ? -5.382 -1.034 11.709 1.00 97.75 88 PRO A CA 1
ATOM 715 C C . PRO A 1 88 ? -4.275 -2.023 12.098 1.00 97.75 88 PRO A C 1
ATOM 717 O O . PRO A 1 88 ? -4.006 -2.221 13.282 1.00 97.75 88 PRO A O 1
ATOM 720 N N . GLN A 1 89 ? -3.572 -2.584 11.110 1.00 97.31 89 GLN A N 1
ATOM 721 C CA . GLN A 1 89 ? -2.463 -3.516 11.332 1.00 97.31 89 GLN A CA 1
ATOM 722 C C . GLN A 1 89 ? -1.238 -2.802 11.928 1.00 97.31 89 GLN A C 1
ATOM 724 O O . GLN A 1 89 ? -0.621 -3.295 12.876 1.00 97.31 89 GLN A O 1
ATOM 729 N N . LYS A 1 90 ? -0.925 -1.595 11.434 1.00 98.00 90 LYS A N 1
ATOM 730 C CA . LYS A 1 90 ? 0.100 -0.713 12.018 1.00 98.00 90 LYS A CA 1
ATOM 731 C C . LYS A 1 90 ? -0.232 -0.353 13.465 1.00 98.00 90 LYS A C 1
ATOM 733 O O . LYS A 1 90 ? 0.636 -0.435 14.333 1.00 98.00 90 LYS A O 1
ATOM 738 N N . ALA A 1 91 ? -1.486 0.008 13.739 1.00 97.81 91 ALA A N 1
ATOM 739 C CA . ALA A 1 91 ? -1.959 0.353 15.076 1.00 97.81 91 ALA A CA 1
ATOM 740 C C . ALA A 1 91 ? -1.828 -0.835 16.034 1.00 97.81 91 ALA A C 1
ATOM 742 O O . ALA A 1 91 ? -1.326 -0.681 17.146 1.00 97.81 91 ALA A O 1
ATOM 743 N N . GLU A 1 92 ? -2.201 -2.037 15.590 1.00 96.75 92 GLU A N 1
ATOM 744 C CA . GLU A 1 92 ? -2.032 -3.255 16.375 1.00 96.75 92 GLU A CA 1
ATOM 745 C C . GLU A 1 92 ? -0.571 -3.504 16.746 1.00 96.75 92 GLU A C 1
ATOM 747 O O . GLU A 1 92 ? -0.269 -3.751 17.917 1.00 96.75 92 GLU A O 1
ATOM 752 N N . ARG A 1 93 ? 0.355 -3.389 15.789 1.00 96.25 93 ARG A N 1
ATOM 753 C CA . ARG A 1 93 ? 1.785 -3.523 16.088 1.00 96.25 93 ARG A CA 1
ATOM 754 C C . ARG A 1 93 ? 2.257 -2.443 17.049 1.00 96.25 93 ARG A C 1
ATOM 756 O O . ARG A 1 93 ? 2.886 -2.773 18.050 1.00 96.25 93 ARG A O 1
ATOM 763 N N . TYR A 1 94 ? 1.892 -1.186 16.821 1.00 97.31 94 TYR A N 1
ATOM 764 C CA . TYR A 1 94 ? 2.229 -0.090 17.728 1.00 97.31 94 TYR A CA 1
ATOM 765 C C . TYR A 1 94 ? 1.796 -0.379 19.172 1.00 97.31 94 TYR A C 1
ATOM 767 O O . TYR A 1 94 ? 2.591 -0.237 20.104 1.00 97.31 94 TYR A O 1
ATOM 775 N N . MET A 1 95 ? 0.568 -0.876 19.355 1.00 96.06 95 MET A N 1
ATOM 776 C CA . MET A 1 95 ? 0.037 -1.263 20.661 1.00 96.06 95 MET A CA 1
ATOM 777 C C . MET A 1 95 ? 0.785 -2.453 21.274 1.00 96.06 95 MET A C 1
ATOM 779 O O . MET A 1 95 ? 1.133 -2.413 22.454 1.00 96.06 95 MET A O 1
ATOM 783 N N . ARG A 1 96 ? 1.075 -3.499 20.488 1.00 94.31 96 ARG A N 1
ATOM 784 C CA . ARG A 1 96 ? 1.799 -4.702 20.945 1.00 94.31 96 ARG A CA 1
ATOM 785 C C . ARG A 1 96 ? 3.241 -4.411 21.354 1.00 94.31 96 ARG A C 1
ATOM 787 O O . ARG A 1 96 ? 3.731 -4.997 22.312 1.00 94.31 96 ARG A O 1
ATOM 794 N N . TYR A 1 97 ? 3.898 -3.483 20.665 1.00 95.38 97 TYR A N 1
ATOM 795 C CA . TYR A 1 97 ? 5.244 -3.013 20.999 1.00 95.38 97 TYR A CA 1
ATOM 796 C C . TYR A 1 97 ? 5.242 -1.882 22.039 1.00 95.38 97 TYR A C 1
ATOM 798 O O . TYR A 1 97 ? 6.270 -1.238 22.261 1.00 95.38 97 TYR A O 1
ATOM 806 N N . HIS A 1 98 ? 4.105 -1.642 22.702 1.00 94.44 98 HIS A N 1
ATOM 807 C CA . HIS A 1 98 ? 3.952 -0.642 23.759 1.00 94.44 98 HIS A CA 1
ATOM 808 C C . HIS A 1 98 ? 4.413 0.761 23.338 1.00 94.44 98 HIS A C 1
ATOM 810 O O . HIS A 1 98 ? 5.018 1.497 24.115 1.00 94.44 98 HIS A O 1
ATOM 816 N N . GLY A 1 99 ? 4.145 1.118 22.084 1.00 95.44 99 GLY A N 1
ATOM 817 C CA . GLY A 1 99 ? 4.463 2.419 21.509 1.00 95.44 99 GLY A CA 1
ATOM 818 C C . GLY A 1 99 ? 5.925 2.629 21.116 1.00 95.44 99 GLY A C 1
ATOM 819 O O . GLY A 1 99 ? 6.275 3.729 20.695 1.00 95.44 99 GLY A O 1
ATOM 820 N N . ASN A 1 100 ? 6.764 1.592 21.222 1.00 95.44 100 ASN A N 1
ATOM 821 C CA . ASN A 1 100 ? 8.185 1.638 20.851 1.00 95.44 100 ASN A CA 1
ATOM 822 C C . ASN A 1 100 ? 8.443 1.310 19.374 1.00 95.44 100 ASN A C 1
ATOM 824 O O . ASN A 1 100 ? 9.593 1.186 18.960 1.00 95.44 100 ASN A O 1
ATOM 828 N N . PHE A 1 101 ? 7.385 1.130 18.590 1.00 93.44 101 PHE A N 1
ATOM 829 C CA . PHE A 1 101 ? 7.473 0.879 17.159 1.00 93.44 101 PHE A CA 1
ATOM 830 C C . PHE A 1 101 ? 6.959 2.078 16.363 1.00 93.44 101 PHE A C 1
ATOM 832 O O . PHE A 1 101 ? 6.351 2.979 16.935 1.00 93.44 101 PHE A O 1
ATOM 839 N N . ASN A 1 102 ? 7.201 2.126 15.055 1.00 94.00 102 ASN A N 1
ATOM 840 C CA . ASN A 1 102 ? 6.708 3.228 14.235 1.00 94.00 102 ASN A CA 1
ATOM 841 C C . ASN A 1 102 ? 5.178 3.159 14.086 1.00 94.00 102 ASN A C 1
ATOM 843 O O . ASN A 1 102 ? 4.620 2.096 13.813 1.00 94.00 102 ASN A O 1
ATOM 847 N N . PHE A 1 103 ? 4.506 4.300 14.238 1.00 97.69 103 PHE A N 1
ATOM 848 C CA . PHE A 1 103 ? 3.121 4.487 13.810 1.00 97.69 103 PHE A CA 1
ATOM 849 C C . PHE A 1 103 ? 3.025 5.820 13.082 1.00 97.69 103 PHE A C 1
ATOM 851 O O . PHE A 1 103 ? 3.016 6.883 13.706 1.00 97.69 103 PHE A O 1
ATOM 858 N N . GLY A 1 104 ? 2.986 5.740 11.759 1.00 96.31 104 GLY A N 1
ATOM 859 C CA . GLY A 1 104 ? 2.937 6.885 10.868 1.00 96.31 104 GLY A CA 1
ATOM 860 C C . GLY A 1 104 ? 2.341 6.516 9.508 1.00 96.31 104 GLY A C 1
ATOM 861 O O . GLY A 1 104 ? 1.999 5.350 9.276 1.00 96.31 104 GLY A O 1
ATOM 862 N N . PRO A 1 105 ? 2.210 7.506 8.610 1.00 97.25 105 PRO A N 1
ATOM 863 C CA . PRO A 1 105 ? 1.581 7.315 7.304 1.00 97.25 105 PRO A CA 1
ATOM 864 C C . PRO A 1 105 ? 2.443 6.498 6.328 1.00 97.25 105 PRO A C 1
ATOM 866 O O . PRO A 1 105 ? 1.897 5.881 5.411 1.00 97.25 105 PRO A O 1
ATOM 869 N N . GLY A 1 106 ? 3.764 6.466 6.540 1.00 97.94 106 GLY A N 1
ATOM 870 C CA . GLY A 1 106 ? 4.744 5.771 5.701 1.00 97.94 106 GLY A CA 1
ATOM 871 C C . GLY A 1 106 ? 4.590 4.250 5.700 1.00 97.94 106 GLY A C 1
ATOM 872 O O . GLY A 1 106 ? 3.909 3.679 6.551 1.00 97.94 106 GLY A O 1
ATOM 873 N N . GLY A 1 107 ? 5.185 3.598 4.709 1.00 97.94 107 GLY A N 1
ATOM 874 C CA . GLY A 1 107 ? 5.036 2.174 4.413 1.00 97.94 107 GLY A CA 1
ATOM 875 C C . GLY A 1 107 ? 5.999 1.745 3.309 1.00 97.94 107 GLY A C 1
ATOM 876 O O . GLY A 1 107 ? 6.858 2.527 2.897 1.00 97.94 107 GLY A O 1
ATOM 877 N N . GLN A 1 108 ? 5.857 0.514 2.834 1.00 98.19 108 GLN A N 1
ATOM 878 C CA . GLN A 1 108 ? 6.713 -0.086 1.803 1.00 98.19 108 GLN A CA 1
ATOM 879 C C . GLN A 1 108 ? 5.880 -0.773 0.715 1.00 98.19 108 GLN A C 1
ATOM 881 O O . GLN A 1 108 ? 4.673 -0.948 0.866 1.00 98.19 108 GLN A O 1
ATOM 886 N N . ALA A 1 109 ? 6.510 -1.163 -0.396 1.00 97.94 109 ALA A N 1
ATOM 887 C CA . ALA A 1 109 ? 5.803 -1.766 -1.529 1.00 97.94 109 ALA A CA 1
ATOM 888 C C . ALA A 1 109 ? 5.050 -3.057 -1.148 1.00 97.94 109 ALA A C 1
ATOM 890 O O . ALA A 1 109 ? 3.897 -3.228 -1.556 1.00 97.94 109 ALA A O 1
ATOM 891 N N . HIS A 1 110 ? 5.638 -3.912 -0.300 1.00 98.44 110 HIS A N 1
ATOM 892 C CA . HIS A 1 110 ? 4.967 -5.103 0.230 1.00 98.44 110 HIS A CA 1
ATOM 893 C C . HIS A 1 110 ? 3.676 -4.807 0.985 1.00 98.44 110 HIS A C 1
ATOM 895 O O . HIS A 1 110 ? 2.822 -5.682 1.071 1.00 98.44 110 HIS A O 1
ATOM 901 N N . ASP A 1 111 ? 3.470 -3.602 1.520 1.00 98.50 111 ASP A N 1
ATOM 902 C CA . ASP A 1 111 ? 2.203 -3.279 2.178 1.00 98.50 111 ASP A CA 1
ATOM 903 C C . ASP A 1 111 ? 1.036 -3.370 1.191 1.00 98.50 111 ASP A C 1
ATOM 905 O O . ASP A 1 111 ? -0.025 -3.889 1.536 1.00 98.50 111 ASP A O 1
ATOM 909 N N . VAL A 1 112 ? 1.235 -2.921 -0.054 1.00 98.75 112 VAL A N 1
ATOM 910 C CA . VAL A 1 112 ? 0.222 -3.024 -1.111 1.00 98.75 112 VAL A CA 1
ATOM 911 C C . VAL A 1 112 ? -0.006 -4.484 -1.484 1.00 98.75 112 VAL A C 1
ATOM 913 O O . VAL A 1 112 ? -1.149 -4.938 -1.470 1.00 98.75 112 VAL A O 1
ATOM 916 N N . THR A 1 113 ? 1.050 -5.261 -1.746 1.00 98.38 113 THR A N 1
ATOM 917 C CA . THR A 1 113 ? 0.899 -6.676 -2.135 1.00 98.38 113 THR A CA 1
ATOM 918 C C . THR A 1 113 ? 0.302 -7.523 -1.004 1.00 98.38 113 THR A C 1
ATOM 920 O O . THR A 1 113 ? -0.569 -8.360 -1.255 1.00 98.38 113 THR A O 1
ATOM 923 N N . ASN A 1 114 ? 0.658 -7.244 0.253 1.00 98.50 114 ASN A N 1
ATOM 924 C CA . ASN A 1 114 ? 0.048 -7.839 1.441 1.00 98.50 114 ASN A CA 1
ATOM 925 C C . ASN A 1 114 ? -1.435 -7.486 1.560 1.00 98.50 114 ASN A C 1
ATOM 927 O O . ASN A 1 114 ? -2.247 -8.347 1.918 1.00 98.50 114 ASN A O 1
ATOM 931 N N . VAL A 1 115 ? -1.824 -6.241 1.267 1.00 98.75 115 VAL A N 1
ATOM 932 C CA . VAL A 1 115 ? -3.242 -5.874 1.261 1.00 98.75 115 VAL A CA 1
ATOM 933 C C . VAL A 1 115 ? -3.977 -6.570 0.120 1.00 98.75 115 VAL A C 1
ATOM 935 O O . VAL A 1 115 ? -5.037 -7.135 0.377 1.00 98.75 115 VAL A O 1
ATOM 938 N N . VAL A 1 116 ? -3.418 -6.629 -1.091 1.00 98.75 116 VAL A N 1
ATOM 939 C CA . VAL A 1 116 ? -4.022 -7.376 -2.209 1.00 98.75 116 VAL A CA 1
ATOM 940 C C . VAL A 1 116 ? -4.239 -8.840 -1.829 1.00 98.75 116 VAL A C 1
ATOM 942 O O . VAL A 1 116 ? -5.333 -9.372 -2.014 1.00 98.75 116 VAL A O 1
ATOM 945 N N . LYS A 1 117 ? -3.237 -9.475 -1.213 1.00 98.44 117 LYS A N 1
ATOM 946 C CA . LYS A 1 117 ? -3.305 -10.867 -0.752 1.00 98.44 117 LYS A CA 1
ATOM 947 C C . LYS A 1 117 ? -4.418 -11.103 0.270 1.00 98.44 117 LYS A C 1
ATOM 949 O O . LYS A 1 117 ? -5.163 -12.073 0.158 1.00 98.44 117 LYS A O 1
ATOM 954 N N . ASN A 1 118 ? -4.525 -10.238 1.277 1.00 98.38 118 ASN A N 1
ATOM 955 C CA . ASN A 1 118 ? -5.413 -10.468 2.420 1.00 98.38 118 ASN A CA 1
ATOM 956 C C . ASN A 1 118 ? -6.817 -9.877 2.223 1.00 98.38 118 ASN A C 1
ATOM 958 O O . ASN A 1 118 ? -7.807 -10.446 2.684 1.00 98.38 118 ASN A O 1
ATOM 962 N N . PHE A 1 119 ? -6.919 -8.753 1.519 1.00 98.56 119 PHE A N 1
ATOM 963 C CA . PHE A 1 119 ? -8.131 -7.942 1.411 1.00 98.56 119 PHE A CA 1
ATOM 964 C C . PHE A 1 119 ? -8.545 -7.643 -0.031 1.00 98.56 119 PHE A C 1
ATOM 966 O O . PHE A 1 119 ? -9.665 -7.185 -0.222 1.00 98.56 119 PHE A O 1
ATOM 973 N N . GLY A 1 120 ? -7.709 -7.918 -1.033 1.00 98.69 120 GLY A N 1
ATOM 974 C CA . GLY A 1 120 ? -7.979 -7.599 -2.434 1.00 98.69 120 GLY A CA 1
ATOM 975 C C . GLY A 1 120 ? -7.668 -6.146 -2.794 1.00 98.69 120 GLY A C 1
ATOM 976 O O . GLY A 1 120 ? -6.845 -5.495 -2.157 1.00 98.69 120 GLY A O 1
ATOM 977 N N . MET A 1 121 ? -8.324 -5.639 -3.834 1.00 98.75 121 MET A N 1
ATOM 978 C CA . MET A 1 121 ? -8.168 -4.260 -4.304 1.00 98.75 121 MET A CA 1
ATOM 979 C C . MET A 1 121 ? -9.481 -3.743 -4.887 1.00 98.75 121 MET A C 1
ATOM 981 O O . MET A 1 121 ? -10.369 -4.535 -5.216 1.00 98.75 121 MET A O 1
ATOM 985 N N . VAL A 1 122 ? -9.604 -2.426 -5.026 1.00 98.81 122 VAL A N 1
ATOM 986 C CA . VAL A 1 122 ? -10.796 -1.775 -5.583 1.00 98.81 122 VAL A CA 1
ATOM 987 C C . VAL A 1 122 ? -10.396 -0.658 -6.550 1.00 98.81 122 VAL A C 1
ATOM 989 O O . VAL A 1 122 ? -9.342 -0.051 -6.350 1.00 98.81 122 VAL A O 1
ATOM 992 N N . PRO A 1 123 ? -11.213 -0.360 -7.572 1.00 98.69 123 PRO A N 1
ATOM 993 C CA . PRO A 1 123 ? -11.005 0.807 -8.424 1.00 98.69 123 PRO A CA 1
ATOM 994 C C . PRO A 1 123 ? -11.119 2.126 -7.647 1.00 98.69 123 PRO A C 1
ATOM 996 O O . PRO A 1 123 ? -11.881 2.220 -6.683 1.00 98.69 123 PRO A O 1
ATOM 999 N N . GLU A 1 124 ? -10.419 3.163 -8.098 1.00 98.50 124 GLU A N 1
ATOM 1000 C CA . GLU A 1 124 ? -10.434 4.498 -7.480 1.00 98.50 124 GLU A CA 1
ATOM 1001 C C . GLU A 1 124 ? -11.848 5.106 -7.441 1.00 98.50 124 GLU A C 1
ATOM 1003 O O . GLU A 1 124 ? -12.277 5.643 -6.420 1.00 98.50 124 GLU A O 1
ATOM 1008 N N . GLU A 1 125 ? -12.649 4.923 -8.498 1.00 97.75 125 GLU A N 1
ATOM 1009 C CA . GLU A 1 125 ? -14.040 5.409 -8.531 1.00 97.75 125 GLU A CA 1
ATOM 1010 C C . GLU A 1 125 ? -14.952 4.763 -7.475 1.00 97.75 125 GLU A C 1
ATOM 1012 O O . GLU A 1 125 ? -15.983 5.329 -7.108 1.00 97.75 125 GLU A O 1
ATOM 1017 N N . ILE A 1 126 ? -14.563 3.592 -6.967 1.00 98.50 126 ILE A N 1
ATOM 1018 C CA . ILE A 1 126 ? -15.295 2.854 -5.940 1.00 98.50 126 ILE A CA 1
ATOM 1019 C C . ILE A 1 126 ? -14.891 3.314 -4.536 1.00 98.50 126 ILE A C 1
ATOM 1021 O O . ILE A 1 126 ? -15.723 3.328 -3.627 1.00 98.50 126 ILE A O 1
ATOM 1025 N N . TYR A 1 127 ? -13.628 3.694 -4.334 1.00 98.44 127 TYR A N 1
ATOM 1026 C CA . TYR A 1 127 ? -13.134 4.134 -3.034 1.00 98.44 127 TYR A CA 1
ATOM 1027 C C . TYR A 1 127 ? -12.033 5.185 -3.180 1.00 98.44 127 TYR A C 1
ATOM 1029 O O . TYR A 1 127 ? -10.854 4.871 -3.157 1.00 98.44 127 TYR A O 1
ATOM 1037 N N . ARG A 1 128 ? -12.413 6.460 -3.234 1.00 97.19 128 ARG A N 1
ATOM 1038 C CA . ARG A 1 128 ? -11.448 7.565 -3.374 1.00 97.19 128 ARG A CA 1
ATOM 1039 C C . ARG A 1 128 ? -10.642 7.873 -2.112 1.00 97.19 128 ARG A C 1
ATOM 1041 O O . ARG A 1 128 ? -9.666 8.610 -2.145 1.00 97.19 128 ARG A O 1
ATOM 1048 N N . GLY A 1 129 ? -11.098 7.402 -0.951 1.00 97.06 129 GLY A N 1
ATOM 1049 C CA . GLY A 1 129 ? -10.430 7.671 0.325 1.00 97.06 129 GLY A CA 1
ATOM 1050 C C . GLY A 1 129 ? -10.447 9.129 0.795 1.00 97.06 129 GLY A C 1
ATOM 1051 O O . GLY A 1 129 ? -9.589 9.522 1.580 1.00 97.06 129 GLY A O 1
ATOM 1052 N N . ILE A 1 130 ? -11.396 9.936 0.318 1.00 96.12 130 ILE A N 1
ATOM 1053 C CA . ILE A 1 130 ? -11.643 11.305 0.786 1.00 96.12 130 ILE A CA 1
ATOM 1054 C C . ILE A 1 130 ? -13.095 11.363 1.253 1.00 96.12 130 ILE A C 1
ATOM 1056 O O . ILE A 1 130 ? -14.009 11.256 0.437 1.00 96.12 130 ILE A O 1
ATOM 1060 N N . ASN A 1 131 ? -13.310 11.517 2.561 1.00 94.81 131 ASN A N 1
ATOM 1061 C CA . ASN A 1 131 ? -14.650 11.550 3.160 1.00 94.81 131 ASN A CA 1
ATOM 1062 C C . ASN A 1 131 ? -14.910 12.806 4.015 1.00 94.81 131 ASN A C 1
ATOM 1064 O O . ASN A 1 131 ? -15.854 12.861 4.800 1.00 94.81 131 ASN A O 1
ATOM 1068 N N . TYR A 1 132 ? -14.084 13.839 3.853 1.00 87.88 132 TYR A N 1
ATOM 1069 C CA . TYR A 1 132 ? -14.254 15.144 4.489 1.00 87.88 132 TYR A CA 1
ATOM 1070 C C . TYR A 1 132 ? -14.756 16.184 3.472 1.00 87.88 132 TYR A C 1
ATOM 1072 O O . TYR A 1 132 ? -14.423 16.148 2.288 1.00 87.88 132 TYR A O 1
ATOM 1080 N N . TYR A 1 133 ? -15.643 17.076 3.922 1.00 80.00 133 TYR A N 1
ATOM 1081 C CA . TYR A 1 133 ? -16.437 17.938 3.042 1.00 80.00 133 TYR A CA 1
ATOM 1082 C C . TYR A 1 133 ? -15.605 19.036 2.366 1.00 80.00 133 TYR A C 1
ATOM 1084 O O . TYR A 1 133 ? -14.863 19.752 3.031 1.00 80.00 133 TYR A O 1
ATOM 1092 N N . GLY A 1 134 ? -15.836 19.237 1.065 1.00 84.12 134 GLY A N 1
ATOM 1093 C CA . GLY A 1 134 ? -15.317 20.385 0.311 1.00 84.12 134 GLY A CA 1
ATOM 1094 C C . GLY A 1 134 ? -13.892 20.232 -0.218 1.00 84.12 134 GLY A C 1
ATOM 1095 O O . GLY A 1 134 ? -13.377 21.176 -0.808 1.00 84.12 134 GLY A O 1
ATOM 1096 N N . GLU A 1 135 ? -13.282 19.063 -0.050 1.00 89.56 135 GLU A N 1
ATOM 1097 C CA . GLU A 1 135 ? -11.900 18.804 -0.442 1.00 89.56 135 GLU A CA 1
ATOM 1098 C C . GLU A 1 135 ? -11.829 17.796 -1.595 1.00 89.56 135 GLU A C 1
ATOM 1100 O O . GLU A 1 135 ? -12.593 16.832 -1.662 1.00 89.56 135 GLU A O 1
ATOM 1105 N N . ASP A 1 136 ? -10.894 18.020 -2.513 1.00 91.94 136 ASP A N 1
ATOM 1106 C CA . ASP A 1 136 ? -10.634 17.168 -3.679 1.00 91.94 136 ASP A CA 1
ATOM 1107 C C . ASP A 1 136 ? -9.241 16.520 -3.646 1.00 91.94 136 ASP A C 1
ATOM 1109 O O . ASP A 1 136 ? -8.888 15.757 -4.547 1.00 91.94 136 ASP A O 1
ATOM 1113 N N . LYS A 1 137 ? -8.460 16.813 -2.600 1.00 95.38 137 LYS A N 1
ATOM 1114 C CA . LYS A 1 137 ? -7.076 16.376 -2.415 1.00 95.38 137 LYS A CA 1
ATOM 1115 C C . LYS A 1 137 ? -6.870 15.759 -1.041 1.00 95.38 137 LYS A C 1
ATOM 1117 O O . LYS A 1 137 ? -7.464 16.185 -0.049 1.00 95.38 137 LYS A O 1
ATOM 1122 N N . HIS A 1 138 ? -5.957 14.794 -0.977 1.00 97.38 138 HIS A N 1
ATOM 1123 C CA . HIS A 1 138 ? -5.555 14.183 0.284 1.00 97.38 138 HIS A CA 1
ATOM 1124 C C . HIS A 1 138 ? -4.841 15.189 1.189 1.00 97.38 138 HIS A C 1
ATOM 1126 O O . HIS A 1 138 ? -3.840 15.802 0.815 1.00 97.38 138 HIS A O 1
ATOM 1132 N N . ASN A 1 139 ? -5.333 15.311 2.416 1.00 96.94 139 ASN A N 1
ATOM 1133 C CA . ASN A 1 139 ? -4.653 15.996 3.499 1.00 96.94 139 ASN A CA 1
ATOM 1134 C C . ASN A 1 139 ? -4.805 15.167 4.772 1.00 96.94 139 ASN A C 1
ATOM 1136 O O . ASN A 1 139 ? -5.811 15.246 5.470 1.00 96.94 139 ASN A O 1
ATOM 1140 N N . HIS A 1 140 ? -3.803 14.338 5.058 1.00 97.75 140 HIS A N 1
ATOM 1141 C CA . HIS A 1 140 ? -3.864 13.384 6.168 1.00 97.75 140 HIS A CA 1
ATOM 1142 C C . HIS A 1 140 ? -3.225 13.921 7.450 1.00 97.75 140 HIS A C 1
ATOM 1144 O O . HIS A 1 140 ? -3.157 13.201 8.439 1.00 97.75 140 HIS A O 1
ATOM 1150 N N . SER A 1 141 ? -2.796 15.189 7.470 1.00 96.75 141 SER A N 1
ATOM 1151 C CA . SER A 1 141 ? -2.126 15.773 8.640 1.00 96.75 141 SER A CA 1
ATOM 1152 C C . SER A 1 141 ? -2.982 15.679 9.910 1.00 96.75 141 SER A C 1
ATOM 1154 O O . SER A 1 141 ? -2.468 15.345 10.976 1.00 96.75 141 SER A O 1
ATOM 1156 N N . GLU A 1 142 ? -4.291 15.933 9.797 1.00 97.31 142 GLU A N 1
ATOM 1157 C CA . GLU A 1 142 ? -5.223 15.797 10.922 1.00 97.31 142 GLU A CA 1
ATOM 1158 C C . GLU A 1 142 ? -5.458 14.326 11.292 1.00 97.31 142 GLU A C 1
ATOM 1160 O O . GLU A 1 142 ? -5.327 13.961 12.460 1.00 97.31 142 GLU A O 1
ATOM 1165 N N . LEU A 1 143 ? -5.722 13.471 10.298 1.00 98.00 143 LEU A N 1
ATOM 1166 C CA . LEU A 1 143 ? -5.924 12.032 10.487 1.00 98.00 143 LEU A CA 1
ATOM 1167 C C . LEU A 1 143 ? -4.751 11.383 11.240 1.00 98.00 143 LEU A C 1
ATOM 1169 O O . LEU A 1 143 ? -4.957 10.695 12.242 1.00 98.00 143 LEU A O 1
ATOM 1173 N N . ASP A 1 144 ? -3.524 11.632 10.784 1.00 98.19 144 ASP A N 1
ATOM 1174 C CA . ASP A 1 144 ? -2.304 11.072 11.366 1.00 98.19 144 ASP A CA 1
ATOM 1175 C C . ASP A 1 144 ? -2.125 11.515 12.824 1.00 98.19 144 ASP A C 1
ATOM 1177 O O . ASP A 1 144 ? -1.840 10.694 13.704 1.00 98.19 144 ASP A O 1
ATOM 1181 N N . ALA A 1 145 ? -2.348 12.804 13.103 1.00 98.44 145 ALA A N 1
ATOM 1182 C CA . ALA A 1 145 ? -2.251 13.358 14.449 1.00 98.44 145 ALA A CA 1
ATOM 1183 C C . ALA A 1 145 ? -3.303 12.756 15.393 1.00 98.44 145 ALA A C 1
ATOM 1185 O O . ALA A 1 145 ? -2.972 12.365 16.517 1.00 98.44 145 ALA A O 1
ATOM 1186 N N . VAL A 1 146 ? -4.554 12.643 14.936 1.00 98.56 146 VAL A N 1
ATOM 1187 C CA . VAL A 1 146 ? -5.663 12.077 15.716 1.00 98.56 146 VAL A CA 1
ATOM 1188 C C . VAL A 1 146 ? -5.404 10.609 16.044 1.00 98.56 146 VAL A C 1
ATOM 1190 O O . VAL A 1 146 ? -5.490 10.218 17.212 1.00 98.56 146 VAL A O 1
ATOM 1193 N N . LEU A 1 147 ? -5.037 9.799 15.046 1.00 98.56 147 LEU A N 1
ATOM 1194 C CA . LEU A 1 147 ? -4.756 8.379 15.254 1.00 98.56 147 LEU A CA 1
ATOM 1195 C C . LEU A 1 147 ? -3.580 8.174 16.216 1.00 98.56 147 LEU A C 1
ATOM 1197 O O . LEU A 1 147 ? -3.696 7.398 17.168 1.00 98.56 147 LEU A O 1
ATOM 1201 N N . LYS A 1 148 ? -2.470 8.901 16.026 1.00 98.44 148 LYS A N 1
ATOM 1202 C CA . LYS A 1 148 ? -1.299 8.791 16.907 1.00 98.44 148 LYS A CA 1
ATOM 1203 C C . LYS A 1 148 ? -1.635 9.186 18.344 1.00 98.44 148 LYS A C 1
ATOM 1205 O O . LYS A 1 148 ? -1.298 8.453 19.275 1.00 98.44 148 LYS A O 1
ATOM 1210 N N . ALA A 1 149 ? -2.326 10.311 18.535 1.00 98.31 149 ALA A N 1
ATOM 1211 C CA . ALA A 1 149 ? -2.705 10.793 19.861 1.00 98.31 149 ALA A CA 1
ATOM 1212 C C . ALA A 1 149 ? -3.623 9.802 20.592 1.00 98.31 149 ALA A C 1
ATOM 1214 O O . ALA A 1 149 ? -3.456 9.574 21.793 1.00 98.31 149 ALA A O 1
ATOM 1215 N N . MET A 1 150 ? -4.559 9.178 19.873 1.00 97.62 150 MET A N 1
ATOM 1216 C CA . MET A 1 150 ? -5.463 8.175 20.431 1.00 97.62 150 MET A CA 1
ATOM 1217 C C . MET A 1 150 ? -4.721 6.918 20.906 1.00 97.62 150 MET A C 1
ATOM 1219 O O . MET A 1 150 ? -4.975 6.432 22.015 1.00 97.62 150 MET A O 1
ATOM 1223 N N . LEU A 1 151 ? -3.787 6.396 20.107 1.00 97.56 151 LEU A N 1
ATOM 1224 C CA . LEU A 1 151 ? -2.990 5.230 20.496 1.00 97.56 151 LEU A CA 1
ATOM 1225 C C . LEU A 1 151 ? -2.067 5.548 21.681 1.00 97.56 151 LEU A C 1
ATOM 1227 O O . LEU A 1 151 ? -2.019 4.787 22.649 1.00 97.56 151 LEU A O 1
ATOM 1231 N N . ASP A 1 152 ? -1.417 6.713 21.673 1.00 97.25 152 ASP A N 1
ATOM 1232 C CA . ASP A 1 152 ? -0.571 7.164 22.785 1.00 97.25 152 ASP A CA 1
ATOM 1233 C C . ASP A 1 152 ? -1.355 7.315 24.087 1.00 97.25 152 ASP A C 1
ATOM 1235 O O . ASP A 1 152 ? -0.880 6.927 25.157 1.00 97.25 152 ASP A O 1
ATOM 1239 N N . ALA A 1 153 ? -2.561 7.880 24.018 1.00 96.12 153 ALA A N 1
ATOM 1240 C CA . ALA A 1 153 ? -3.440 8.000 25.174 1.00 96.12 153 ALA A CA 1
ATOM 1241 C C . ALA A 1 153 ? -3.857 6.621 25.703 1.00 96.12 153 ALA A C 1
ATOM 1243 O O . ALA A 1 153 ? -3.876 6.407 26.917 1.00 96.12 153 ALA A O 1
ATOM 1244 N N . THR A 1 154 ? -4.121 5.672 24.801 1.00 95.75 154 THR A N 1
ATOM 1245 C CA . THR A 1 154 ? -4.453 4.289 25.163 1.00 95.75 154 THR A CA 1
ATOM 1246 C C . THR A 1 154 ? -3.295 3.624 25.911 1.00 95.75 154 THR A C 1
ATOM 1248 O O . THR A 1 154 ? -3.518 3.019 26.959 1.00 95.75 154 THR A O 1
ATOM 1251 N N . LEU A 1 155 ? -2.055 3.793 25.441 1.00 94.62 155 LEU A N 1
ATOM 1252 C CA . LEU A 1 155 ? -0.853 3.244 26.082 1.00 94.62 155 LEU A CA 1
ATOM 1253 C C . LEU A 1 155 ? -0.505 3.910 27.421 1.00 94.62 155 LEU A C 1
ATOM 1255 O O . LEU A 1 155 ? 0.037 3.257 28.308 1.00 94.62 155 LEU A O 1
ATOM 1259 N N . LYS A 1 156 ? -0.828 5.197 27.593 1.00 95.00 156 LYS A N 1
ATOM 1260 C CA . LYS A 1 156 ? -0.623 5.938 28.854 1.00 95.00 156 LYS A CA 1
ATOM 1261 C C . LYS A 1 156 ? -1.664 5.614 29.928 1.00 95.00 156 LYS A C 1
ATOM 1263 O O . LYS A 1 156 ? -1.517 6.061 31.070 1.00 95.00 156 LYS A O 1
ATOM 1268 N N . SER A 1 157 ? -2.726 4.888 29.579 1.00 91.50 157 SER A N 1
ATOM 1269 C CA . SER A 1 157 ? -3.777 4.516 30.520 1.00 91.50 157 SER A CA 1
ATOM 1270 C C . SER A 1 157 ? -3.201 3.741 31.705 1.00 91.50 157 SER A C 1
ATOM 1272 O O . SER A 1 157 ? -2.499 2.749 31.540 1.00 91.50 157 SER A O 1
ATOM 1274 N N . LYS A 1 158 ? -3.548 4.167 32.925 1.00 88.06 158 LYS A N 1
ATOM 1275 C CA . LYS A 1 158 ? -3.199 3.455 34.168 1.00 88.06 158 LYS A CA 1
ATOM 1276 C C . LYS A 1 158 ? -4.172 2.318 34.491 1.00 88.06 158 LYS A C 1
ATOM 1278 O O . LYS A 1 158 ? -4.117 1.756 35.584 1.00 88.06 158 LYS A O 1
ATOM 1283 N N . SER A 1 159 ? -5.100 2.017 33.578 1.00 86.50 159 SER A N 1
ATOM 1284 C CA . SER A 1 159 ? -6.004 0.882 33.727 1.00 86.50 159 SER A CA 1
ATOM 1285 C C . SER A 1 159 ? -5.187 -0.411 33.838 1.00 86.50 159 SER A C 1
ATOM 1287 O O . SER A 1 159 ? -4.268 -0.610 33.046 1.00 86.50 159 SER A O 1
ATOM 1289 N N . PRO A 1 160 ? -5.532 -1.331 34.755 1.00 80.31 160 PRO A N 1
ATOM 1290 C CA . PRO A 1 160 ? -4.841 -2.615 34.880 1.00 80.31 160 PRO A CA 1
ATOM 1291 C C . PRO A 1 160 ? -5.019 -3.515 33.644 1.00 80.31 160 PRO A C 1
ATOM 1293 O O . PRO A 1 160 ? -4.306 -4.504 33.497 1.00 80.31 160 PRO A O 1
ATOM 1296 N N . LYS A 1 161 ? -5.976 -3.196 32.760 1.00 85.88 161 LYS A N 1
ATOM 1297 C CA . LYS A 1 161 ? -6.227 -3.915 31.509 1.00 85.88 161 LYS A CA 1
ATOM 1298 C C . LYS A 1 161 ? -6.498 -2.942 30.365 1.00 85.88 161 LYS A C 1
ATOM 1300 O O . LYS A 1 161 ? -7.375 -2.080 30.476 1.00 85.88 161 LYS A O 1
ATOM 1305 N N . THR A 1 162 ? -5.815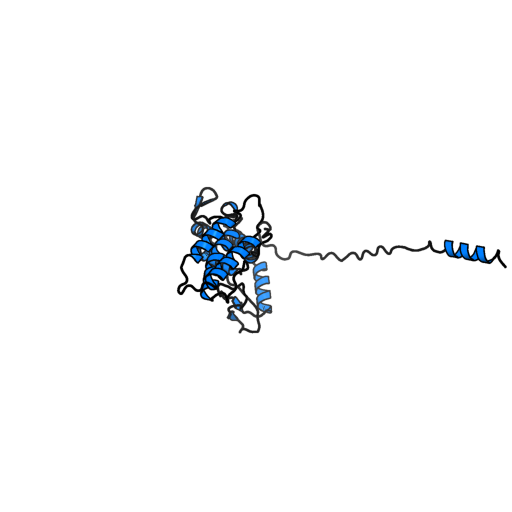 -3.150 29.243 1.00 85.38 162 THR A N 1
ATOM 1306 C CA . THR A 1 162 ? -6.156 -2.522 27.961 1.00 85.38 162 THR A CA 1
ATOM 1307 C C . THR A 1 162 ? -7.364 -3.240 27.361 1.00 85.38 162 THR A C 1
ATOM 1309 O O . THR A 1 162 ? -7.380 -4.468 27.252 1.00 85.38 162 THR A O 1
ATOM 1312 N N . THR A 1 163 ? -8.413 -2.492 27.021 1.00 89.50 163 THR A N 1
ATOM 1313 C CA . THR A 1 163 ? -9.615 -3.043 26.375 1.00 89.50 163 THR A CA 1
ATOM 1314 C C . THR A 1 163 ? -9.377 -3.275 24.880 1.00 89.50 163 THR A C 1
ATOM 1316 O O . THR A 1 163 ? -8.370 -2.843 24.333 1.00 89.50 163 THR A O 1
ATOM 1319 N N . ASN A 1 164 ? -10.320 -3.922 24.198 1.00 86.31 164 ASN A N 1
ATOM 1320 C CA . ASN A 1 164 ? -10.413 -3.973 22.732 1.00 86.31 164 ASN A CA 1
ATOM 1321 C C . ASN A 1 164 ? -11.427 -2.934 22.213 1.00 86.31 164 ASN A C 1
ATOM 1323 O O . ASN A 1 164 ? -12.302 -3.240 21.410 1.00 86.31 164 ASN A O 1
ATOM 1327 N N . ALA A 1 165 ? -11.430 -1.740 22.806 1.00 94.38 165 ALA A N 1
ATOM 1328 C CA . ALA A 1 165 ? -12.236 -0.633 22.296 1.00 94.38 165 ALA A CA 1
ATOM 1329 C C . ALA A 1 165 ? -11.414 0.285 21.381 1.00 94.38 165 ALA A C 1
ATOM 1331 O O . ALA A 1 165 ? -11.980 0.954 20.522 1.00 94.38 165 ALA A O 1
ATOM 1332 N N . TRP A 1 166 ? -10.090 0.328 21.572 1.00 95.44 166 TRP A N 1
ATOM 1333 C CA . TRP A 1 166 ? -9.197 1.213 20.823 1.00 95.44 166 TRP A CA 1
ATOM 1334 C C . TRP A 1 166 ? -9.099 0.817 19.345 1.00 95.44 166 TRP A C 1
ATOM 1336 O O . TRP A 1 166 ? -9.038 1.695 18.496 1.00 95.44 166 TRP A O 1
ATOM 1346 N N . ASP A 1 167 ? -9.141 -0.478 19.028 1.00 95.50 167 ASP A N 1
ATOM 1347 C CA . ASP A 1 167 ? -9.110 -1.013 17.662 1.00 95.50 167 ASP A CA 1
ATOM 1348 C C . ASP A 1 167 ? -10.354 -0.577 16.878 1.00 95.50 167 ASP A C 1
ATOM 1350 O O . ASP A 1 167 ? -10.245 -0.045 15.777 1.00 95.50 167 ASP A O 1
ATOM 1354 N N . LYS A 1 168 ? -11.538 -0.686 17.490 1.00 96.94 168 LYS A N 1
ATOM 1355 C CA . LYS A 1 168 ? -12.801 -0.192 16.922 1.00 96.94 168 LYS A CA 1
ATOM 1356 C C . LYS A 1 168 ? -12.818 1.327 16.786 1.00 96.94 168 LYS A C 1
ATOM 1358 O O . LYS A 1 168 ? -13.397 1.843 15.837 1.00 96.94 168 LYS A O 1
ATOM 1363 N N . ALA A 1 169 ? -12.202 2.044 17.726 1.00 97.75 169 ALA A N 1
ATOM 1364 C CA . ALA A 1 169 ? -12.089 3.497 17.654 1.00 97.75 169 ALA A CA 1
ATOM 1365 C C . ALA A 1 169 ? -11.165 3.939 16.506 1.00 97.75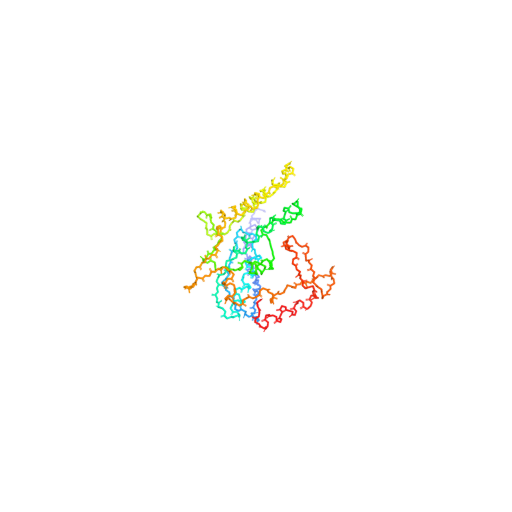 169 ALA A C 1
ATOM 1367 O O . ALA A 1 169 ? -11.526 4.856 15.776 1.00 97.75 169 ALA A O 1
ATOM 1368 N N . VAL A 1 170 ? -10.028 3.258 16.292 1.00 98.19 170 VAL A N 1
ATOM 1369 C CA . VAL A 1 170 ? -9.167 3.439 15.104 1.00 98.19 170 VAL A CA 1
ATOM 1370 C C . VAL A 1 170 ? -9.971 3.244 13.830 1.00 98.19 170 VAL A C 1
ATOM 1372 O O . VAL A 1 170 ? -9.939 4.106 12.957 1.00 98.19 170 VAL A O 1
ATOM 1375 N N . ASP A 1 171 ? -10.721 2.150 13.741 1.00 97.81 171 ASP A N 1
ATOM 1376 C CA . ASP A 1 171 ? -11.484 1.828 12.538 1.00 97.81 171 ASP A CA 1
ATOM 1377 C C . ASP A 1 171 ? -12.584 2.867 12.258 1.00 97.81 171 ASP A C 1
ATOM 1379 O O . ASP A 1 171 ? -12.733 3.323 11.126 1.00 97.81 171 ASP A O 1
ATOM 1383 N N . ALA A 1 172 ? -13.281 3.330 13.300 1.00 98.25 172 ALA A N 1
ATOM 1384 C CA . ALA A 1 172 ? -14.286 4.384 13.186 1.00 98.25 172 ALA A CA 1
ATOM 1385 C C . ALA A 1 172 ? -13.684 5.738 12.781 1.00 98.25 172 ALA A C 1
ATOM 1387 O O . ALA A 1 172 ? -14.269 6.447 11.966 1.00 98.25 172 ALA A O 1
ATOM 1388 N N . VAL A 1 173 ? -12.514 6.105 13.319 1.00 98.38 173 VAL A N 1
ATOM 1389 C CA . VAL A 1 173 ? -11.798 7.313 12.881 1.00 98.38 173 VAL A CA 1
ATOM 1390 C C . VAL A 1 173 ? -11.428 7.183 11.407 1.00 98.38 173 VAL A C 1
ATOM 1392 O O . VAL A 1 173 ? -11.709 8.087 10.632 1.00 98.38 173 VAL A O 1
ATOM 1395 N N . LEU A 1 174 ? -10.870 6.051 10.979 1.00 98.50 174 LEU A N 1
ATOM 1396 C CA . LEU A 1 174 ? -10.539 5.843 9.570 1.00 98.50 174 LEU A CA 1
ATOM 1397 C C . LEU A 1 174 ? -11.770 5.958 8.659 1.00 98.50 174 LEU A C 1
ATOM 1399 O O . LEU A 1 174 ? -11.676 6.601 7.618 1.00 98.50 174 LEU A O 1
ATOM 1403 N N . ASP A 1 175 ? -12.921 5.413 9.059 1.00 98.12 175 ASP A N 1
ATOM 1404 C CA . ASP A 1 175 ? -14.174 5.554 8.303 1.00 98.12 175 ASP A CA 1
ATOM 1405 C C . ASP A 1 175 ? -14.639 7.014 8.204 1.00 98.12 175 ASP A C 1
ATOM 1407 O O . ASP A 1 175 ? -15.156 7.429 7.168 1.00 98.12 175 ASP A O 1
ATOM 1411 N N . VAL A 1 176 ? -14.431 7.823 9.247 1.00 97.69 176 VAL A N 1
ATOM 1412 C CA . VAL A 1 176 ? -14.770 9.254 9.218 1.00 97.69 176 VAL A CA 1
ATOM 1413 C C . VAL A 1 176 ? -13.924 10.002 8.185 1.00 97.69 176 VAL A C 1
ATOM 1415 O O . VAL A 1 176 ? -14.485 10.764 7.404 1.00 97.69 176 VAL A O 1
ATOM 1418 N N . TYR A 1 177 ? -12.608 9.773 8.133 1.00 97.75 177 TYR A N 1
ATOM 1419 C CA . TYR A 1 177 ? -11.709 10.547 7.259 1.00 97.75 177 TYR A CA 1
ATOM 1420 C C . TYR A 1 177 ? -11.588 9.982 5.841 1.00 97.75 177 TYR A C 1
ATOM 1422 O O . TYR A 1 177 ? -11.569 10.744 4.875 1.00 97.75 177 TYR A O 1
ATOM 1430 N N . LEU A 1 178 ? -11.499 8.658 5.708 1.00 98.12 178 LEU A N 1
ATOM 1431 C CA . LEU A 1 178 ? -11.244 7.976 4.436 1.00 98.12 178 LEU A CA 1
ATOM 1432 C C . LEU A 1 178 ? -12.514 7.346 3.845 1.00 98.12 178 LEU A C 1
ATOM 1434 O O . LEU A 1 178 ? -12.531 6.965 2.679 1.00 98.12 178 LEU A O 1
ATOM 1438 N N . GLY A 1 179 ? -13.596 7.269 4.618 1.00 97.69 179 GLY A N 1
ATOM 1439 C CA . GLY A 1 179 ? -14.811 6.569 4.223 1.00 97.69 179 GLY A CA 1
ATOM 1440 C C . GLY A 1 179 ? -14.743 5.082 4.560 1.00 97.69 179 GLY A C 1
ATOM 1441 O O . GLY A 1 179 ? -13.687 4.517 4.857 1.00 97.69 179 GLY A O 1
ATOM 1442 N N . LYS A 1 180 ? -15.902 4.426 4.511 1.00 98.00 180 LYS A N 1
ATOM 1443 C CA . LYS A 1 180 ? -15.986 2.986 4.743 1.00 98.00 180 LYS A CA 1
ATOM 1444 C C . LYS A 1 180 ? -15.548 2.233 3.487 1.00 98.00 180 LYS A C 1
ATOM 1446 O O . LYS A 1 180 ? -16.152 2.393 2.429 1.00 98.00 180 LYS A O 1
ATOM 1451 N N . ALA A 1 181 ? -14.534 1.379 3.618 1.00 97.38 181 ALA A N 1
ATOM 1452 C CA . ALA A 1 181 ? -14.120 0.497 2.529 1.00 97.38 181 ALA A CA 1
ATOM 1453 C C . ALA A 1 181 ? -15.268 -0.471 2.158 1.00 97.38 181 ALA A C 1
ATOM 1455 O O . ALA A 1 181 ? -15.861 -1.067 3.062 1.00 97.38 181 ALA A O 1
ATOM 1456 N N . PRO A 1 182 ? -15.586 -0.649 0.865 1.00 98.00 182 PRO A N 1
ATOM 1457 C CA . PRO A 1 182 ? -16.722 -1.461 0.445 1.00 98.00 182 PRO A CA 1
ATOM 1458 C C . PRO A 1 182 ? -16.437 -2.958 0.590 1.00 98.00 182 PRO A C 1
ATOM 1460 O O . PRO A 1 182 ? -15.355 -3.438 0.248 1.00 98.00 182 PRO A O 1
ATOM 1463 N N . ASP A 1 183 ? -17.443 -3.704 1.048 1.00 98.06 183 ASP A N 1
ATOM 1464 C CA . ASP A 1 183 ? -17.418 -5.173 1.071 1.00 98.06 183 ASP A CA 1
ATOM 1465 C C . ASP A 1 183 ? -17.769 -5.759 -0.311 1.00 98.06 183 ASP A C 1
ATOM 1467 O O . ASP A 1 183 ? -17.253 -6.802 -0.719 1.00 98.06 183 ASP A O 1
ATOM 1471 N N . GLU A 1 184 ? -18.621 -5.050 -1.055 1.00 98.38 184 GLU A N 1
ATOM 1472 C CA . GLU A 1 184 ? -19.043 -5.356 -2.418 1.00 98.38 184 GLU A CA 1
ATOM 1473 C C . GLU A 1 184 ? -19.258 -4.069 -3.223 1.00 98.38 184 GLU A C 1
ATOM 1475 O O . GLU A 1 184 ? -19.599 -3.027 -2.664 1.00 98.38 184 GLU A O 1
ATOM 1480 N N . PHE A 1 185 ? -19.063 -4.145 -4.536 1.00 98.69 185 PHE A N 1
ATOM 1481 C CA . PHE A 1 185 ? -19.253 -3.035 -5.465 1.00 98.69 185 PHE A CA 1
ATOM 1482 C C . PHE A 1 185 ? -19.610 -3.542 -6.865 1.00 98.69 185 PHE A C 1
ATOM 1484 O O . PHE A 1 185 ? -19.400 -4.710 -7.196 1.00 98.69 185 PHE A O 1
ATOM 1491 N N . GLU A 1 186 ? -20.160 -2.661 -7.695 1.00 98.31 186 GLU A N 1
ATOM 1492 C CA . GLU A 1 186 ? -20.370 -2.913 -9.118 1.00 98.31 186 GLU A CA 1
ATOM 1493 C C . GLU A 1 186 ? -19.326 -2.140 -9.920 1.00 98.31 186 GLU A C 1
ATOM 1495 O O . GLU A 1 186 ? -19.090 -0.966 -9.657 1.00 98.31 186 GLU A O 1
ATOM 1500 N N . TYR A 1 187 ? -18.692 -2.803 -10.881 1.00 97.88 187 TYR A N 1
ATOM 1501 C CA . TYR A 1 187 ? -17.696 -2.200 -11.756 1.00 97.88 187 TYR A CA 1
ATOM 1502 C C . TYR A 1 187 ? -17.811 -2.816 -13.147 1.00 97.88 187 TYR A C 1
ATOM 1504 O O . TYR A 1 187 ? -17.841 -4.043 -13.287 1.00 97.88 187 TYR A O 1
ATOM 1512 N N . ASN A 1 188 ? -17.924 -1.981 -14.183 1.00 94.88 188 ASN A N 1
ATOM 1513 C CA . ASN A 1 188 ? -18.131 -2.415 -15.571 1.00 94.88 188 ASN A CA 1
ATOM 1514 C C . ASN A 1 188 ? -19.282 -3.437 -15.738 1.00 94.88 188 ASN A C 1
ATOM 1516 O O . ASN A 1 188 ? -19.148 -4.443 -16.439 1.00 94.88 188 ASN A O 1
ATOM 1520 N N . GLY A 1 189 ? -20.412 -3.196 -15.059 1.00 96.00 189 GLY A N 1
ATOM 1521 C CA . GLY A 1 189 ? -21.623 -4.026 -15.140 1.00 96.00 189 GLY A CA 1
ATOM 1522 C C . GLY A 1 189 ? -21.513 -5.403 -14.473 1.00 96.00 189 GLY A C 1
ATOM 1523 O O . GLY A 1 189 ? -22.328 -6.288 -14.739 1.00 96.00 189 GLY A O 1
ATOM 1524 N N . LYS A 1 190 ? -20.487 -5.626 -13.642 1.00 97.56 190 LYS A N 1
ATOM 1525 C CA . LYS A 1 190 ? -20.292 -6.858 -12.869 1.00 97.56 190 LYS A CA 1
ATOM 1526 C C . LYS A 1 190 ? -20.163 -6.539 -11.387 1.00 97.56 190 LYS A C 1
ATOM 1528 O O . LYS A 1 190 ? -19.523 -5.564 -11.005 1.00 97.56 190 LYS A O 1
ATOM 1533 N N . LYS A 1 191 ? -20.736 -7.404 -10.552 1.00 98.50 191 LYS A N 1
ATOM 1534 C CA . LYS A 1 191 ? -20.612 -7.328 -9.096 1.00 98.50 191 LYS A CA 1
ATOM 1535 C C . LYS A 1 191 ? -19.323 -8.010 -8.636 1.00 98.50 191 LYS A C 1
ATOM 1537 O O . LYS A 1 191 ? -19.068 -9.152 -9.019 1.00 98.50 191 LYS A O 1
ATOM 1542 N N . TYR A 1 192 ? -18.563 -7.336 -7.782 1.00 98.75 192 TYR A N 1
ATOM 1543 C CA . TYR A 1 192 ? -17.318 -7.821 -7.199 1.00 98.75 192 TYR A CA 1
ATOM 1544 C C . TYR A 1 192 ? -17.292 -7.600 -5.686 1.00 98.75 192 TYR A C 1
ATOM 1546 O O . TYR A 1 192 ? -17.864 -6.651 -5.161 1.00 98.75 192 TYR A O 1
ATOM 1554 N N . THR A 1 193 ? -16.567 -8.462 -4.985 1.00 98.88 193 THR A N 1
ATOM 1555 C CA . THR A 1 193 ? -15.851 -8.106 -3.754 1.00 98.88 193 THR A CA 1
ATOM 1556 C C . THR A 1 193 ? -14.418 -7.682 -4.100 1.00 98.88 193 THR A C 1
ATOM 1558 O O . THR A 1 193 ? -13.910 -8.108 -5.149 1.00 98.88 193 THR A O 1
ATOM 1561 N N . PRO A 1 194 ? -13.709 -6.948 -3.221 1.00 98.75 194 PRO A N 1
ATOM 1562 C CA . PRO A 1 194 ? -12.312 -6.576 -3.459 1.00 98.75 194 PRO A CA 1
ATOM 1563 C C . PRO A 1 194 ? -11.398 -7.769 -3.795 1.00 98.75 194 PRO A C 1
ATOM 1565 O O . PRO A 1 194 ? -10.583 -7.707 -4.716 1.00 98.75 194 PRO A O 1
ATOM 1568 N N . GLN A 1 195 ? -11.572 -8.905 -3.106 1.00 98.69 195 GLN A N 1
ATOM 1569 C CA . GLN A 1 195 ? -10.820 -10.135 -3.392 1.00 98.69 195 GLN A CA 1
ATOM 1570 C C . GLN A 1 195 ? -11.176 -10.742 -4.753 1.00 98.69 195 GLN A C 1
ATOM 1572 O O . GLN A 1 195 ? -10.297 -11.214 -5.472 1.00 98.69 195 GLN A O 1
ATOM 1577 N N . SER A 1 196 ? -12.458 -10.748 -5.129 1.00 98.62 196 SER A N 1
ATOM 1578 C CA . SER A 1 196 ? -12.869 -11.297 -6.426 1.00 98.62 196 SER A CA 1
ATOM 1579 C C . SER A 1 196 ? -12.384 -10.445 -7.602 1.00 98.62 196 SER A C 1
ATOM 1581 O O . SER A 1 196 ? -12.062 -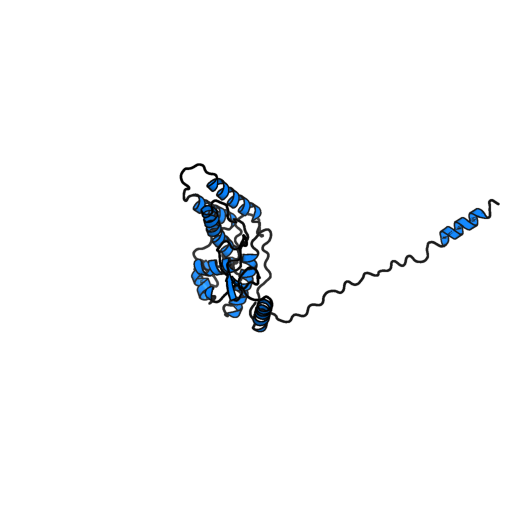11.005 -8.646 1.00 98.62 196 SER A O 1
ATOM 1583 N N . PHE A 1 197 ? -12.283 -9.123 -7.422 1.00 98.69 197 PHE A N 1
ATOM 1584 C CA . PHE A 1 197 ? -11.728 -8.213 -8.420 1.00 98.69 197 PHE A CA 1
ATOM 1585 C C . PHE A 1 197 ? -10.219 -8.435 -8.586 1.00 98.69 197 PHE A C 1
ATOM 1587 O O . PHE A 1 197 ? -9.758 -8.626 -9.708 1.00 98.69 197 PHE A O 1
ATOM 1594 N N . ALA A 1 198 ? -9.475 -8.547 -7.477 1.00 98.31 198 ALA A N 1
ATOM 1595 C CA . ALA A 1 198 ? -8.060 -8.929 -7.505 1.00 98.31 198 ALA A CA 1
ATOM 1596 C C . ALA A 1 198 ? -7.833 -10.280 -8.204 1.00 98.31 198 ALA A C 1
ATOM 1598 O O . ALA A 1 198 ? -6.976 -10.413 -9.069 1.00 98.31 198 ALA A O 1
ATOM 1599 N N . LYS A 1 199 ? -8.660 -11.287 -7.900 1.00 98.31 199 LYS A N 1
ATOM 1600 C CA . LYS A 1 199 ? -8.579 -12.596 -8.560 1.00 98.31 199 LYS A CA 1
ATOM 1601 C C . LYS A 1 199 ? -8.889 -12.523 -10.058 1.00 98.31 199 LYS A C 1
ATOM 1603 O O . LYS A 1 199 ? -8.273 -13.241 -10.840 1.00 98.31 199 LYS A O 1
ATOM 1608 N N . ALA A 1 200 ? -9.856 -11.698 -10.458 1.00 97.94 200 ALA A N 1
ATOM 1609 C CA . ALA A 1 200 ? -10.231 -11.527 -11.858 1.00 97.94 200 ALA A CA 1
ATOM 1610 C C . ALA A 1 200 ? -9.129 -10.849 -12.685 1.00 97.94 200 ALA A C 1
ATOM 1612 O O . ALA A 1 200 ? -9.073 -11.079 -13.892 1.00 97.94 200 ALA A O 1
ATOM 1613 N N . SER A 1 201 ? -8.253 -10.065 -12.048 1.00 97.62 201 SER A N 1
ATOM 1614 C CA . SER A 1 201 ? -7.146 -9.396 -12.729 1.00 97.62 201 SER A CA 1
ATOM 1615 C C . SER A 1 201 ? -5.967 -10.308 -13.062 1.00 97.62 201 SER A C 1
ATOM 1617 O O . SER A 1 201 ? -5.120 -9.944 -13.872 1.00 97.62 201 SER A O 1
ATOM 1619 N N . GLY A 1 202 ? -5.903 -11.492 -12.444 1.00 97.75 202 GLY A N 1
ATOM 1620 C CA . GLY A 1 202 ? -4.787 -12.425 -12.600 1.00 97.75 202 GLY A CA 1
ATOM 1621 C C . GLY A 1 202 ? -3.514 -12.013 -11.857 1.00 97.75 202 GLY A C 1
ATOM 1622 O O . GLY A 1 202 ? -2.531 -12.745 -11.921 1.00 97.75 202 GLY A O 1
ATOM 1623 N N . PHE A 1 203 ? -3.519 -10.887 -11.136 1.00 98.06 203 PHE A N 1
ATOM 1624 C CA . PHE A 1 203 ? -2.384 -10.460 -10.323 1.00 98.06 203 PHE A CA 1
ATOM 1625 C C . PHE A 1 203 ? -2.221 -11.382 -9.110 1.00 98.06 203 PHE A C 1
ATOM 1627 O O . PHE A 1 203 ? -3.135 -11.521 -8.292 1.00 98.06 203 PHE A O 1
ATOM 1634 N N . ASN A 1 204 ? -1.046 -11.995 -8.979 1.00 97.81 204 ASN A N 1
ATOM 1635 C CA . ASN A 1 204 ? -0.702 -12.849 -7.852 1.00 97.81 204 ASN A CA 1
ATOM 1636 C C . ASN A 1 204 ? 0.424 -12.206 -7.025 1.00 97.81 204 ASN A C 1
ATOM 1638 O O . ASN A 1 204 ? 1.563 -12.188 -7.483 1.00 97.81 204 ASN A O 1
ATOM 1642 N N . PRO A 1 205 ? 0.149 -11.735 -5.794 1.00 96.44 205 PRO A N 1
ATOM 1643 C CA . PRO A 1 205 ? 1.159 -11.131 -4.923 1.00 96.44 205 PRO A CA 1
ATOM 1644 C C . PRO A 1 205 ? 2.419 -11.983 -4.704 1.00 96.44 205 PRO A C 1
ATOM 1646 O O . PRO A 1 205 ? 3.489 -11.427 -4.485 1.00 96.44 205 PRO A O 1
ATOM 1649 N N . GLU A 1 206 ? 2.310 -13.313 -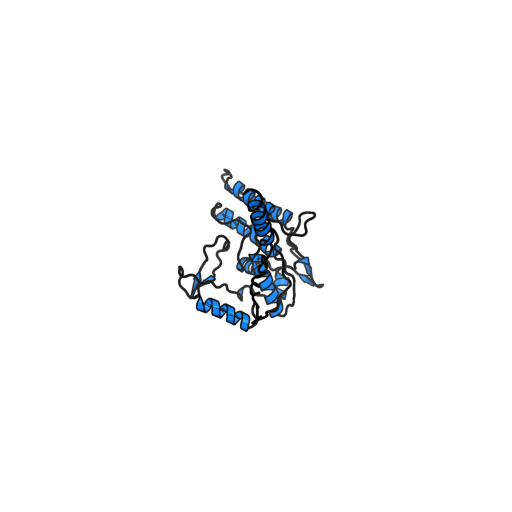4.778 1.00 96.75 206 GLU A N 1
ATOM 1650 C CA . GLU A 1 206 ? 3.437 -14.234 -4.562 1.00 96.75 206 GLU A CA 1
ATOM 1651 C C . GLU A 1 206 ? 4.438 -14.283 -5.729 1.00 96.75 206 GLU A C 1
ATOM 1653 O O . GLU A 1 206 ? 5.533 -14.822 -5.567 1.00 96.75 206 GLU A O 1
ATOM 1658 N N . ASP A 1 207 ? 4.091 -13.726 -6.893 1.00 97.94 207 ASP A N 1
ATOM 1659 C CA . ASP A 1 207 ? 4.986 -13.678 -8.056 1.00 97.94 207 ASP A CA 1
ATOM 1660 C C . ASP A 1 207 ? 6.021 -12.539 -7.941 1.00 97.94 207 ASP A C 1
ATOM 1662 O O . ASP A 1 207 ? 6.960 -12.462 -8.737 1.00 97.94 207 ASP A O 1
ATOM 1666 N N . TYR A 1 208 ? 5.878 -11.666 -6.937 1.00 97.38 208 TYR A N 1
ATOM 1667 C CA . TYR A 1 208 ? 6.697 -10.473 -6.744 1.00 97.38 208 TYR A CA 1
ATOM 1668 C C . TYR A 1 208 ? 7.615 -10.621 -5.535 1.00 97.38 208 TYR A C 1
ATOM 1670 O O . TYR A 1 208 ? 7.211 -11.056 -4.457 1.00 97.38 208 TYR A O 1
ATOM 1678 N N . ILE A 1 209 ? 8.873 -10.227 -5.713 1.00 96.44 209 ILE A N 1
ATOM 1679 C CA . ILE A 1 209 ? 9.901 -10.266 -4.675 1.00 96.44 209 ILE A CA 1
ATOM 1680 C C . ILE A 1 209 ? 10.628 -8.926 -4.622 1.00 96.44 209 ILE A C 1
ATOM 1682 O O . ILE A 1 209 ? 10.860 -8.298 -5.652 1.00 96.44 209 ILE A O 1
ATOM 1686 N N . GLU A 1 210 ? 11.009 -8.501 -3.421 1.00 97.94 210 GLU A N 1
ATOM 1687 C CA . GLU A 1 210 ? 11.758 -7.262 -3.223 1.00 97.94 210 GLU A CA 1
ATOM 1688 C C . GLU A 1 210 ? 13.255 -7.543 -3.092 1.00 97.94 210 GLU A C 1
ATOM 1690 O O . GLU A 1 210 ? 13.674 -8.518 -2.462 1.00 97.94 210 GLU A O 1
ATOM 1695 N N . PHE A 1 211 ? 14.068 -6.664 -3.676 1.00 98.31 211 PHE A N 1
ATOM 1696 C CA . PHE A 1 211 ? 15.524 -6.727 -3.620 1.00 98.31 211 PHE A CA 1
ATOM 1697 C C . PHE A 1 211 ? 16.093 -5.532 -2.859 1.00 98.31 211 PHE A C 1
ATOM 1699 O O . PHE A 1 211 ? 15.531 -4.440 -2.862 1.00 98.31 211 PHE A O 1
ATOM 1706 N N . THR A 1 212 ? 17.241 -5.739 -2.225 1.00 98.31 212 THR A N 1
ATOM 1707 C CA . THR A 1 212 ? 18.032 -4.693 -1.574 1.00 98.31 212 THR A CA 1
ATOM 1708 C C . THR A 1 212 ? 19.526 -4.972 -1.752 1.00 98.31 212 THR A C 1
ATOM 1710 O O . THR A 1 212 ? 19.901 -6.024 -2.267 1.00 98.31 212 THR A O 1
ATOM 1713 N N . SER A 1 213 ? 20.388 -4.033 -1.365 1.00 98.44 213 SER A N 1
ATOM 1714 C CA . SER A 1 213 ? 21.844 -4.183 -1.470 1.00 98.44 213 SER A CA 1
ATOM 1715 C C . SER A 1 213 ? 22.547 -3.455 -0.328 1.00 98.44 213 SER A C 1
ATOM 1717 O O . SER A 1 213 ? 22.897 -2.277 -0.439 1.00 98.44 213 SER A O 1
ATOM 1719 N N . TYR A 1 214 ? 22.809 -4.180 0.754 1.00 98.12 214 TYR A N 1
ATOM 1720 C CA . TYR A 1 214 ? 23.500 -3.685 1.937 1.00 98.12 214 TYR A CA 1
ATOM 1721 C C . TYR A 1 214 ? 24.620 -4.628 2.382 1.00 98.12 214 TYR A C 1
ATOM 1723 O O . TYR A 1 214 ? 24.473 -5.849 2.386 1.00 98.12 214 TYR A O 1
ATOM 1731 N N . THR A 1 215 ? 25.746 -4.050 2.802 1.00 98.06 215 THR A N 1
ATOM 1732 C CA . THR A 1 215 ? 26.957 -4.787 3.200 1.00 98.06 215 THR A CA 1
ATOM 1733 C C . THR A 1 215 ? 26.941 -5.272 4.649 1.00 98.06 215 THR A C 1
ATOM 1735 O O . THR A 1 215 ? 27.794 -6.072 5.028 1.00 98.06 215 THR A O 1
ATOM 1738 N N . ASN A 1 216 ? 25.999 -4.805 5.474 1.00 96.94 216 ASN A N 1
ATOM 1739 C CA . ASN A 1 216 ? 25.837 -5.257 6.858 1.00 96.94 216 ASN A CA 1
ATOM 1740 C C . ASN A 1 216 ? 25.025 -6.560 6.987 1.00 96.94 216 ASN A C 1
ATOM 1742 O O . ASN A 1 216 ? 24.924 -7.084 8.094 1.00 96.94 216 ASN A O 1
ATOM 1746 N N . TYR A 1 217 ? 24.515 -7.111 5.878 1.00 97.38 217 TYR A N 1
ATOM 1747 C CA . TYR A 1 217 ? 23.967 -8.468 5.814 1.00 97.38 217 TYR A CA 1
ATOM 1748 C C . TYR A 1 217 ? 24.753 -9.336 4.829 1.00 97.38 217 TYR A C 1
ATOM 1750 O O . TYR A 1 217 ? 25.336 -8.813 3.876 1.00 97.38 217 TYR A O 1
ATOM 1758 N N . PRO A 1 218 ? 24.724 -10.670 4.987 1.00 97.62 218 PRO A N 1
ATOM 1759 C CA . PRO A 1 218 ? 25.176 -11.576 3.941 1.00 97.62 218 PRO A CA 1
ATOM 1760 C C . PRO A 1 218 ? 24.397 -11.357 2.636 1.00 97.62 218 PRO A C 1
ATOM 1762 O O . PRO A 1 218 ? 23.178 -11.165 2.646 1.00 97.62 218 PRO A O 1
ATOM 1765 N N . PHE A 1 219 ? 25.096 -11.407 1.504 1.00 98.56 219 PHE A N 1
ATOM 1766 C CA . PHE A 1 219 ? 24.455 -11.438 0.190 1.00 98.56 219 PHE A CA 1
ATOM 1767 C C . PHE A 1 219 ? 23.825 -12.810 -0.087 1.00 98.56 219 PHE A C 1
ATOM 1769 O O . PHE A 1 219 ? 24.211 -13.823 0.501 1.00 98.56 219 PHE A O 1
ATOM 1776 N N . ASN A 1 220 ? 22.871 -12.836 -1.017 1.00 97.00 220 ASN A N 1
ATOM 1777 C CA . ASN A 1 220 ? 22.093 -14.004 -1.437 1.00 97.00 220 ASN A CA 1
ATOM 1778 C C . ASN A 1 220 ? 21.260 -14.626 -0.304 1.00 97.00 220 ASN A C 1
ATOM 1780 O O . ASN A 1 220 ? 21.041 -15.837 -0.260 1.00 97.00 220 ASN A O 1
ATOM 1784 N N . GLN A 1 221 ? 20.783 -13.784 0.615 1.00 97.81 221 GLN A N 1
ATOM 1785 C CA . GLN A 1 221 ? 19.889 -14.161 1.707 1.00 97.81 221 GLN A CA 1
ATOM 1786 C C . GLN A 1 221 ? 18.702 -13.204 1.791 1.00 97.81 221 GLN A C 1
ATOM 1788 O O . GLN A 1 221 ? 18.775 -12.056 1.354 1.00 97.81 221 GLN A O 1
ATOM 1793 N N . LYS A 1 222 ? 17.605 -13.690 2.375 1.00 98.06 222 LYS A N 1
ATOM 1794 C CA . LYS A 1 222 ? 16.475 -12.845 2.756 1.00 98.06 222 LYS A CA 1
ATOM 1795 C C . LYS A 1 222 ? 16.797 -12.111 4.054 1.00 98.06 222 LYS A C 1
ATOM 1797 O O . LYS A 1 222 ? 17.187 -12.751 5.029 1.00 98.06 222 LYS A O 1
ATOM 1802 N N . VAL A 1 223 ? 16.609 -10.798 4.067 1.00 97.94 223 VAL A N 1
ATOM 1803 C CA . VAL A 1 223 ? 16.924 -9.918 5.197 1.00 97.94 223 VAL A CA 1
ATOM 1804 C C . VAL A 1 223 ? 15.743 -9.009 5.494 1.00 97.94 223 VAL A C 1
ATOM 1806 O O . VAL A 1 223 ? 15.023 -8.596 4.589 1.00 97.94 223 VAL A O 1
ATOM 1809 N N . MET A 1 224 ? 15.545 -8.686 6.765 1.00 97.06 224 MET A N 1
ATOM 1810 C CA . MET A 1 224 ? 14.571 -7.683 7.180 1.00 97.06 224 MET A CA 1
ATOM 1811 C C . MET A 1 224 ? 15.292 -6.341 7.266 1.00 97.06 224 MET A C 1
ATOM 1813 O O . MET A 1 224 ? 16.203 -6.206 8.076 1.00 97.06 224 MET A O 1
ATOM 1817 N N . LEU A 1 225 ? 14.892 -5.359 6.457 1.00 96.44 225 LEU A N 1
ATOM 1818 C CA . LEU A 1 225 ? 15.431 -4.005 6.584 1.00 96.44 225 LEU A CA 1
ATOM 1819 C C . LEU A 1 225 ? 14.847 -3.325 7.827 1.00 96.44 225 LEU A C 1
ATOM 1821 O O . LEU A 1 225 ? 13.628 -3.201 7.946 1.00 96.44 225 LEU A O 1
ATOM 1825 N N . GLU A 1 226 ? 15.705 -2.852 8.726 1.00 95.69 226 GLU A N 1
ATOM 1826 C CA . GLU A 1 226 ? 15.364 -2.176 9.984 1.00 95.69 226 GLU A CA 1
ATOM 1827 C C . GLU A 1 226 ? 15.056 -0.693 9.750 1.00 95.69 226 GLU A C 1
ATOM 1829 O O . GLU A 1 226 ? 15.639 0.207 10.359 1.00 95.69 226 GLU A O 1
ATOM 1834 N N . VAL A 1 227 ? 14.117 -0.434 8.844 1.00 95.56 227 VAL A N 1
ATOM 1835 C CA . VAL A 1 227 ? 13.571 0.900 8.590 1.00 95.56 227 VAL A CA 1
ATOM 1836 C C . VAL A 1 227 ? 12.207 1.043 9.271 1.00 95.56 227 VAL A C 1
ATOM 1838 O O . VAL A 1 227 ? 11.444 0.076 9.296 1.00 95.56 227 VAL A O 1
ATOM 1841 N N . PRO A 1 228 ? 11.852 2.230 9.803 1.00 95.50 228 PRO A N 1
ATOM 1842 C CA . PRO A 1 228 ? 10.593 2.426 10.531 1.00 95.50 228 PRO A CA 1
ATOM 1843 C C . PRO A 1 228 ? 9.341 2.020 9.744 1.00 95.50 228 PRO A C 1
ATOM 1845 O O . PRO A 1 228 ? 8.356 1.577 10.330 1.00 95.50 228 PRO A O 1
ATOM 1848 N N . ASP A 1 229 ? 9.378 2.175 8.423 1.00 96.81 229 ASP A N 1
ATOM 1849 C CA . ASP A 1 229 ? 8.248 1.890 7.542 1.00 96.81 229 ASP A CA 1
ATOM 1850 C C . ASP A 1 229 ? 8.148 0.414 7.124 1.00 96.81 229 ASP A C 1
ATOM 1852 O O . ASP A 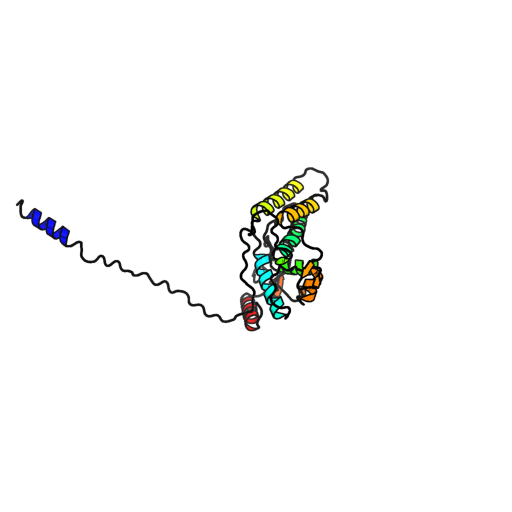1 229 ? 7.113 0.028 6.595 1.00 96.81 229 ASP A O 1
ATOM 1856 N N . ASN A 1 230 ? 9.143 -0.439 7.408 1.00 97.25 230 ASN A N 1
ATOM 1857 C CA . ASN A 1 230 ? 9.000 -1.899 7.288 1.00 97.25 230 ASN A CA 1
ATOM 1858 C C . ASN A 1 230 ? 8.290 -2.443 8.537 1.00 97.25 230 ASN A C 1
ATOM 1860 O O . ASN A 1 230 ? 8.839 -3.197 9.347 1.00 97.25 230 ASN A O 1
ATOM 1864 N N . TRP A 1 231 ? 7.060 -1.975 8.743 1.00 96.12 231 TRP A N 1
ATOM 1865 C CA . TRP A 1 231 ? 6.302 -2.275 9.947 1.00 96.12 231 TRP A CA 1
ATOM 1866 C C . TRP A 1 231 ? 5.820 -3.725 9.977 1.00 96.12 231 TRP A C 1
ATOM 1868 O O . TRP A 1 231 ? 5.569 -4.250 11.062 1.00 96.12 231 TRP A O 1
ATOM 1878 N N . SER A 1 232 ? 5.691 -4.372 8.817 1.00 95.69 232 SER A N 1
ATOM 1879 C CA . SER A 1 232 ? 5.244 -5.755 8.653 1.00 95.69 232 SER A CA 1
ATOM 1880 C C . SER A 1 232 ? 6.360 -6.790 8.861 1.00 95.69 232 SER A C 1
ATOM 1882 O O . SER A 1 232 ? 6.040 -7.948 9.146 1.00 95.69 232 SER A O 1
ATOM 1884 N N . PHE A 1 233 ? 7.631 -6.364 8.883 1.00 96.06 233 PHE A N 1
ATOM 1885 C CA . PHE A 1 233 ? 8.828 -7.219 8.925 1.00 96.06 233 PHE A CA 1
ATOM 1886 C C . PHE A 1 233 ? 8.988 -8.107 7.686 1.00 96.06 233 PHE A C 1
ATOM 1888 O O . PHE A 1 233 ? 9.517 -9.219 7.778 1.00 96.06 233 PHE A O 1
ATOM 1895 N N . ASP A 1 234 ? 8.530 -7.627 6.532 1.00 97.62 234 ASP A N 1
ATOM 1896 C CA . ASP A 1 234 ? 8.746 -8.325 5.274 1.00 97.62 234 ASP A CA 1
ATOM 1897 C C . ASP A 1 234 ? 10.229 -8.320 4.891 1.00 97.62 234 ASP A C 1
ATOM 1899 O O . ASP A 1 234 ? 11.042 -7.496 5.342 1.00 97.62 234 ASP A O 1
ATOM 1903 N N . LEU A 1 235 ? 10.585 -9.327 4.097 1.00 97.94 235 LEU A N 1
ATOM 1904 C CA . LEU A 1 235 ? 11.964 -9.658 3.783 1.00 97.94 235 LEU A CA 1
ATOM 1905 C C . LEU A 1 235 ? 12.320 -9.273 2.351 1.00 97.94 235 LEU A C 1
ATOM 1907 O O . LEU A 1 235 ? 11.584 -9.553 1.409 1.00 97.94 235 LEU A O 1
ATOM 1911 N N . TYR A 1 236 ? 13.531 -8.759 2.206 1.00 98.56 236 TYR A N 1
ATOM 1912 C CA . TYR A 1 236 ? 14.168 -8.399 0.951 1.00 98.56 236 TYR A CA 1
ATOM 1913 C C . TYR A 1 236 ? 15.240 -9.429 0.615 1.00 98.56 236 TYR A C 1
ATOM 1915 O O . TYR A 1 236 ? 15.978 -9.863 1.499 1.00 98.56 236 TYR A O 1
ATOM 1923 N N . TYR A 1 237 ? 15.399 -9.793 -0.653 1.00 98.50 237 TYR A N 1
ATOM 1924 C CA . TYR A 1 237 ? 16.600 -10.490 -1.103 1.00 98.50 237 TYR A CA 1
ATOM 1925 C C . TYR A 1 237 ? 17.766 -9.503 -1.165 1.00 98.50 237 TYR A C 1
ATOM 1927 O O . TYR A 1 237 ? 17.771 -8.584 -1.983 1.00 98.50 237 TYR A O 1
ATOM 1935 N N . ASN A 1 238 ? 18.762 -9.692 -0.302 1.00 98.69 238 ASN A N 1
ATOM 1936 C CA . ASN A 1 238 ? 19.972 -8.881 -0.309 1.00 98.69 238 ASN A CA 1
ATOM 1937 C C . ASN A 1 238 ? 20.940 -9.396 -1.377 1.00 98.69 238 ASN A C 1
ATOM 1939 O O . ASN A 1 238 ? 21.420 -10.526 -1.277 1.00 98.69 238 ASN A O 1
ATOM 1943 N N . VAL A 1 239 ? 21.236 -8.583 -2.385 1.00 98.69 239 VAL A N 1
ATOM 1944 C CA . VAL A 1 239 ? 22.117 -8.924 -3.512 1.00 98.69 239 VAL A CA 1
ATOM 1945 C C . VAL A 1 239 ? 23.255 -7.916 -3.626 1.00 98.69 239 VAL A C 1
ATOM 1947 O O . VAL A 1 239 ? 23.215 -6.843 -3.025 1.00 98.69 239 VAL A O 1
ATOM 1950 N N . GLU A 1 240 ? 24.292 -8.252 -4.388 1.00 98.50 240 GLU A N 1
ATOM 1951 C CA . GLU A 1 240 ? 25.355 -7.295 -4.684 1.00 98.50 240 GLU A CA 1
ATOM 1952 C C . GLU A 1 240 ? 24.822 -6.128 -5.530 1.00 98.50 240 GLU A C 1
ATOM 1954 O O . GLU A 1 240 ? 23.972 -6.316 -6.402 1.00 98.50 240 GLU A O 1
ATOM 1959 N N . LEU A 1 241 ? 25.372 -4.923 -5.337 1.00 98.50 241 LEU A N 1
ATOM 1960 C CA . LEU A 1 241 ? 24.923 -3.715 -6.042 1.00 98.50 241 LEU A CA 1
ATOM 1961 C C . LEU A 1 241 ? 24.940 -3.875 -7.570 1.00 98.50 241 LEU A C 1
ATOM 1963 O O . LEU A 1 241 ? 24.014 -3.443 -8.251 1.00 98.50 241 LEU A O 1
ATOM 1967 N N . ASN A 1 242 ? 25.975 -4.521 -8.114 1.00 98.44 242 ASN A N 1
ATOM 1968 C CA . ASN A 1 242 ? 26.073 -4.769 -9.553 1.00 98.44 242 ASN A CA 1
ATOM 1969 C C . ASN A 1 242 ? 24.941 -5.666 -10.062 1.00 98.44 242 ASN A C 1
ATOM 1971 O O . ASN A 1 242 ? 24.467 -5.473 -11.178 1.00 98.44 242 ASN A O 1
ATOM 1975 N N . ASP A 1 243 ? 24.509 -6.640 -9.266 1.00 98.38 243 ASP A N 1
ATOM 1976 C CA . ASP A 1 243 ? 23.419 -7.528 -9.648 1.00 98.38 243 ASP A CA 1
ATOM 1977 C C . ASP A 1 243 ? 22.063 -6.845 -9.471 1.00 98.38 243 ASP A C 1
ATOM 1979 O O . ASP A 1 243 ? 21.213 -6.997 -10.342 1.00 98.38 243 ASP A O 1
ATOM 1983 N N . LEU A 1 244 ? 21.890 -5.994 -8.451 1.00 98.56 244 LEU A N 1
ATOM 1984 C CA . LEU A 1 244 ? 20.707 -5.133 -8.329 1.00 98.56 244 LEU A CA 1
ATOM 1985 C C . LEU A 1 244 ? 20.525 -4.241 -9.570 1.00 98.56 244 LEU A C 1
ATOM 1987 O O . LEU A 1 244 ? 19.426 -4.159 -10.117 1.00 98.56 244 LEU A O 1
ATOM 1991 N N . MET A 1 245 ? 21.607 -3.621 -10.057 1.00 98.38 245 MET A N 1
ATOM 1992 C CA . MET A 1 245 ? 21.580 -2.818 -11.286 1.00 98.38 245 MET A CA 1
ATOM 1993 C C . MET A 1 245 ? 21.186 -3.654 -12.511 1.00 98.38 245 MET A C 1
ATOM 1995 O O . MET A 1 245 ? 20.303 -3.251 -13.266 1.00 98.38 245 MET A O 1
ATOM 1999 N N . LYS A 1 246 ? 21.776 -4.846 -12.683 1.00 98.38 246 LYS A N 1
ATOM 2000 C CA . LYS A 1 246 ? 21.423 -5.759 -13.786 1.00 98.38 246 LYS A CA 1
ATOM 2001 C C . LYS A 1 246 ? 19.977 -6.240 -13.707 1.00 98.38 246 LYS A C 1
ATOM 2003 O O . LYS A 1 246 ? 19.351 -6.402 -14.748 1.00 98.38 246 LYS A O 1
ATOM 2008 N N . ILE A 1 247 ? 19.452 -6.488 -12.506 1.00 98.19 247 ILE A N 1
ATOM 2009 C C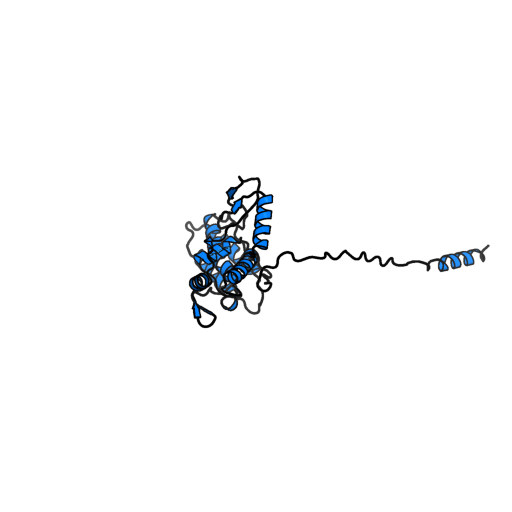A . ILE A 1 247 ? 18.053 -6.881 -12.302 1.00 98.19 247 ILE A CA 1
ATOM 2010 C C . ILE A 1 247 ? 17.132 -5.774 -12.819 1.00 98.19 247 ILE A C 1
ATOM 2012 O O . ILE A 1 247 ? 16.252 -6.067 -13.625 1.00 98.19 247 ILE A O 1
ATOM 2016 N N . MET A 1 248 ? 17.373 -4.516 -12.430 1.00 97.69 248 MET A N 1
ATOM 2017 C CA . MET A 1 248 ? 16.585 -3.373 -12.911 1.00 97.69 248 MET A CA 1
ATOM 2018 C C . MET A 1 248 ? 16.687 -3.204 -14.434 1.00 97.69 248 MET A C 1
ATOM 2020 O O . MET A 1 248 ? 15.672 -3.067 -15.112 1.00 97.69 248 MET A O 1
ATOM 2024 N N . GLU A 1 249 ? 17.896 -3.265 -14.998 1.00 97.31 249 GLU A N 1
ATOM 2025 C CA . GLU A 1 249 ? 18.094 -3.158 -16.450 1.00 97.31 249 GLU A CA 1
ATOM 2026 C C . GLU A 1 249 ? 17.407 -4.295 -17.216 1.00 97.31 249 GLU A C 1
ATOM 2028 O O . GLU A 1 249 ? 16.763 -4.053 -18.238 1.00 97.31 249 GLU A O 1
ATOM 2033 N N . ASN A 1 250 ? 17.508 -5.531 -16.720 1.00 97.88 250 ASN A N 1
ATOM 2034 C CA . ASN A 1 250 ? 16.878 -6.692 -17.336 1.00 97.88 250 ASN A CA 1
ATOM 2035 C C . ASN A 1 250 ? 15.349 -6.635 -17.231 1.00 97.88 250 ASN A C 1
ATOM 2037 O O . ASN A 1 250 ? 14.677 -7.004 -18.191 1.00 97.88 250 ASN A O 1
ATOM 2041 N N . ALA A 1 251 ? 14.795 -6.163 -16.111 1.00 97.75 251 ALA A N 1
ATOM 2042 C CA . ALA A 1 251 ? 13.355 -5.962 -15.959 1.00 97.75 251 ALA A CA 1
ATOM 2043 C C . ALA A 1 251 ? 12.829 -5.004 -17.042 1.00 97.75 251 ALA A C 1
ATOM 2045 O O . ALA A 1 251 ? 11.987 -5.394 -17.855 1.00 97.75 251 ALA A O 1
ATOM 2046 N N . LEU A 1 252 ? 13.435 -3.817 -17.146 1.00 97.50 252 LEU A N 1
ATOM 2047 C CA . LEU A 1 252 ? 13.063 -2.807 -18.139 1.00 97.50 252 LEU A CA 1
ATOM 2048 C C . LEU A 1 252 ? 13.239 -3.309 -19.581 1.00 97.50 252 LEU A C 1
ATOM 2050 O O . LEU A 1 252 ? 12.366 -3.099 -20.423 1.00 97.50 252 LEU A O 1
ATOM 2054 N N . ALA A 1 253 ? 14.335 -4.016 -19.875 1.00 97.25 253 ALA A N 1
ATOM 2055 C CA . ALA A 1 253 ? 14.596 -4.570 -21.205 1.00 97.25 253 ALA A CA 1
ATOM 2056 C C . ALA A 1 253 ? 13.590 -5.655 -21.628 1.00 97.25 253 ALA A C 1
ATOM 2058 O O . ALA A 1 253 ? 13.390 -5.867 -22.824 1.00 97.25 253 ALA A O 1
ATOM 2059 N N . ASN A 1 254 ? 12.951 -6.325 -20.665 1.00 97.19 254 ASN A N 1
ATOM 2060 C CA . ASN A 1 254 ? 11.957 -7.372 -20.905 1.00 97.19 254 ASN A CA 1
ATOM 2061 C C . ASN A 1 254 ? 10.508 -6.895 -20.705 1.00 97.19 254 ASN A C 1
ATOM 2063 O O . ASN A 1 254 ? 9.599 -7.722 -20.682 1.00 97.19 254 ASN A O 1
ATOM 2067 N N . GLY A 1 255 ? 10.275 -5.584 -20.594 1.00 95.31 255 GLY A N 1
ATOM 2068 C CA . GLY A 1 255 ? 8.922 -5.027 -20.538 1.00 95.31 255 GLY A CA 1
ATOM 2069 C C . GLY A 1 255 ? 8.274 -5.020 -19.150 1.00 95.31 255 GLY A C 1
ATOM 2070 O O . GLY A 1 255 ? 7.060 -4.865 -19.072 1.00 95.31 255 GLY A O 1
ATOM 2071 N N . TYR A 1 256 ? 9.051 -5.194 -18.078 1.00 96.69 256 TYR A N 1
ATOM 2072 C CA . TYR A 1 256 ? 8.585 -5.042 -16.694 1.00 96.69 256 TYR A CA 1
ATOM 2073 C C . TYR A 1 256 ? 8.864 -3.614 -16.205 1.00 96.69 256 TYR A C 1
ATOM 2075 O O . TYR A 1 256 ? 9.894 -3.039 -16.572 1.00 96.69 256 TYR A O 1
ATOM 2083 N N . SER A 1 257 ? 7.950 -3.045 -15.408 1.00 90.38 257 SER A N 1
ATOM 2084 C CA . SER A 1 257 ? 8.069 -1.694 -14.827 1.00 90.38 257 SER A CA 1
ATOM 2085 C C . SER A 1 257 ? 8.834 -1.682 -13.513 1.00 90.38 257 SER A C 1
ATOM 2087 O O . SER A 1 257 ? 8.563 -2.595 -12.703 1.00 90.38 257 SER A O 1
#

Secondary structure (DSSP, 8-state):
--SHHHHHHHHHHHSTTS------------------S------PPP---BSS-HHHHHHHHHHHHHHHHTTS----B-HHHHHHHHHHHHHHHHHHTTT-S--SS---HHHHHHHHHHH---BTTT--S--STT--S-B-HHHHHHHHHHHHHHHH---SS--SSHHHHHHHHHHHHH-PPPSSEEETTEEE-HHHHHHHHT--GGG---EE--TTS-TTEEEE---TT-TT--EEEE--HHHHHHHHHHHHHTT--

Foldseek 3Di:
DPVVVVVVVVVVVVPPPPDPPVPPPPVPPPDDDDDDPFDFDWDDDDDQDQAQQVQLRVLVRLVQSVLVVLVVRHAAWASLLLQLVVQLVLLVLCVVVLNPADRASFAHSVSNLVCCVPFATDGCVQFVQAQDPPDDHDNCVVVRVVLSVLSNVQSPDPPPDRDPVSSVVNNVSSCNGGNDDDQWDDDPNDIDGRNRVSVVSVDHSVVDAAADEDPVDDAQDWDFDPDRRSSVSGTHHHHHPVVVVVVVVVCRVVNRD

Sequence (257 aa):
MKKLSVLFLLILFLSSNLFLKADDKKDKKEIHKFKMLYNIENTSVKNQSNSGTCWSFSATSFLESELIRLGFGSHDISEMFFVRKSYPQKAERYMRYHGNFNFGPGGQAHDVTNVVKNFGMVPEEIYRGINYYGEDKHNHSELDAVLKAMLDATLKSKSPKTTNAWDKAVDAVLDVYLGKAPDEFEYNGKKYTPQSFAKASGFNPEDYIEFTSYTNYPFNQKVMLEVPDNWSFDLYYNVELNDLMKIMENALANGYS

pLDDT: mean 91.41, std 15.12, range [41.78, 98.88]

Radius of gyration: 28.64 Å; chains: 1; bounding box: 66×93×59 Å